Protein AF-A0A9X9LLQ5-F1 (afdb_monomer_lite)

Secondary structure (DSSP, 8-state):
----TTTEEEEEE-TTT--EEEPTTEESTTS-EEPTTB-S-TTT-PBPPTTHHHHHHHHHHHHHHHHHHHHHHHHHSS-SS---TTHHHHHHHHHHHHHHHHHHTSTTS-TTTTHHHHHHHHHHHHHHHHHHHHHHHHH--HHHHHHHHHHHHHHHHHHHHHHHHHHHHHHHHHHHHHHHHHHHHHHHHHHHHHHHHHHHHHHHHHHHHHHHHHHHHHHHHHHHHHHHHHHHHHT-----HHHHHHHHHSS-TTS-TTS----SS----S-HHHHHHHHHHHHHHHHHHHHHHHHHHHHHHHHHHHHHHHHHHHHHHHHHHHHHHHHHHH-

Sequence (331 aa):
CDCNREGTQKPTCDRDTGTCRCREGVSGPRCDLCARGHGREFPACLRCHGCFDPWDHTVSALSKAVQGLMRLAANMRDKREPVGVCEADFKGLRENMSEIERILKHPVFSSGEFSTVKDYQDSVREQIMQLSMQMKAVREFPDLKERIGRRRNEADLLLEELRREIGLRSRAHNASVTDSSEDIKKHYQTSSSAEKKSNETISIIKNSEKTRNDLLIIFDTLTSKQNSSLEKLKQITVPDIQRLKEKVCGDPGDRPCVLSSCDGPSGGGSPPLSSNALQQAQEAESAIRNLSDQVQGWKNQLKNISKLAEISKNSALQLSEKLRNMKNQSE

Structure (mmCIF, N/CA/C/O backbone):
data_AF-A0A9X9LLQ5-F1
#
_entry.id   AF-A0A9X9LLQ5-F1
#
loop_
_atom_site.group_PDB
_atom_site.id
_atom_site.type_symbol
_atom_site.label_atom_id
_atom_site.label_alt_id
_atom_site.label_comp_id
_atom_site.label_asym_id
_atom_site.label_entity_id
_atom_site.label_seq_id
_atom_site.pdbx_PDB_ins_code
_atom_site.Cartn_x
_atom_site.Cartn_y
_atom_site.Cartn_z
_atom_site.occupancy
_atom_site.B_iso_or_equiv
_atom_site.auth_seq_id
_atom_site.auth_comp_id
_atom_site.auth_asym_id
_atom_site.auth_atom_id
_atom_site.pdbx_PDB_model_num
ATOM 1 N N . CYS A 1 1 ? -12.213 12.154 -63.560 1.00 80.69 1 CYS A N 1
ATOM 2 C CA . CYS A 1 1 ? -11.461 12.408 -62.318 1.00 80.69 1 CYS A CA 1
ATOM 3 C C . CYS A 1 1 ? -12.347 13.135 -61.340 1.00 80.69 1 CYS A C 1
ATOM 5 O O . CYS A 1 1 ? -13.096 14.010 -61.755 1.00 80.69 1 CYS A O 1
ATOM 7 N N . ASP A 1 2 ? -12.268 12.760 -60.071 1.00 87.88 2 ASP A N 1
ATOM 8 C CA . ASP A 1 2 ? -13.160 13.243 -59.020 1.00 87.88 2 ASP A CA 1
ATOM 9 C C . ASP A 1 2 ? -12.492 14.373 -58.211 1.00 87.88 2 ASP A C 1
ATOM 11 O O . ASP A 1 2 ? -12.211 14.253 -57.020 1.00 87.88 2 ASP A O 1
ATOM 15 N N . CYS A 1 3 ? -12.118 15.451 -58.901 1.00 91.00 3 CYS A N 1
ATOM 16 C CA . CYS A 1 3 ? -11.375 16.558 -58.305 1.00 91.00 3 CYS A CA 1
ATOM 17 C C . CYS A 1 3 ? -12.272 17.456 -57.447 1.00 91.00 3 CYS A C 1
ATOM 19 O O . CYS A 1 3 ? -13.345 17.868 -57.893 1.00 91.00 3 CYS A O 1
ATOM 21 N N . ASN A 1 4 ? -11.807 17.825 -56.252 1.00 91.50 4 ASN A N 1
ATOM 22 C CA . ASN A 1 4 ? -12.510 18.769 -55.395 1.00 91.50 4 ASN A CA 1
ATOM 23 C C . ASN A 1 4 ? -12.530 20.157 -56.057 1.00 91.50 4 ASN A C 1
ATOM 25 O O . ASN A 1 4 ? -11.487 20.720 -56.400 1.00 91.50 4 ASN A O 1
ATOM 29 N N . ARG A 1 5 ? -13.731 20.708 -56.257 1.00 89.88 5 ARG A N 1
ATOM 30 C CA . ARG A 1 5 ? -13.925 21.985 -56.960 1.00 89.88 5 ARG A CA 1
ATOM 31 C C . ARG A 1 5 ? -13.349 23.175 -56.204 1.00 89.88 5 ARG A C 1
ATOM 33 O O . ARG A 1 5 ? -12.875 24.104 -56.841 1.00 89.88 5 ARG A O 1
ATOM 40 N N . GLU A 1 6 ? -13.382 23.150 -54.876 1.00 91.06 6 GLU A N 1
ATOM 41 C CA . GLU A 1 6 ? -12.871 24.252 -54.062 1.00 91.06 6 GLU A CA 1
ATOM 42 C C . GLU A 1 6 ? -11.343 24.252 -54.031 1.00 91.06 6 GLU A C 1
ATOM 44 O O . GLU A 1 6 ? -10.728 25.313 -54.053 1.00 91.06 6 GLU A O 1
ATOM 49 N N . GLY A 1 7 ? -10.713 23.077 -54.029 1.00 90.12 7 GLY A N 1
ATOM 50 C CA . GLY A 1 7 ? -9.260 22.959 -53.922 1.00 90.12 7 GLY A CA 1
ATOM 51 C C . GLY A 1 7 ? -8.497 22.866 -55.245 1.00 90.12 7 GLY A C 1
ATOM 52 O O . GLY A 1 7 ? -7.265 22.872 -55.234 1.00 90.12 7 GLY A O 1
ATOM 53 N N . THR A 1 8 ? -9.182 22.802 -56.390 1.00 91.38 8 THR A N 1
ATOM 54 C CA . THR A 1 8 ? -8.540 22.771 -57.714 1.00 91.38 8 THR A CA 1
ATOM 55 C C . THR A 1 8 ? -8.573 24.113 -58.429 1.00 91.38 8 THR A C 1
ATOM 57 O O . THR A 1 8 ? -9.514 24.886 -58.302 1.00 91.38 8 THR A O 1
ATOM 60 N N . GLN A 1 9 ? -7.540 24.383 -59.233 1.00 83.62 9 GLN A N 1
ATOM 61 C CA . GLN A 1 9 ? -7.516 25.570 -60.100 1.00 83.62 9 GLN A CA 1
ATOM 62 C C . GLN A 1 9 ? -8.449 25.402 -61.308 1.00 83.62 9 GLN A C 1
ATOM 64 O O . GLN A 1 9 ? -9.043 26.360 -61.796 1.00 83.62 9 GLN A O 1
ATOM 69 N N . LYS A 1 10 ? -8.545 24.167 -61.815 1.00 80.19 10 LYS A N 1
ATOM 70 C CA . LYS A 1 10 ? -9.423 23.745 -62.911 1.00 80.19 10 LYS A CA 1
ATOM 71 C C . LYS A 1 10 ? -9.892 22.313 -62.637 1.00 80.19 10 LYS A C 1
ATOM 73 O O . LYS A 1 10 ? -9.088 21.520 -62.143 1.00 80.19 10 LYS A O 1
ATOM 78 N N . PRO A 1 11 ? -11.123 21.931 -63.019 1.00 72.44 11 PRO A N 1
ATOM 79 C CA . PRO A 1 11 ? -11.656 20.580 -62.824 1.00 72.44 11 PRO A CA 1
ATOM 80 C C . PRO A 1 11 ? -11.098 19.590 -63.866 1.00 72.44 11 PRO A C 1
ATOM 82 O O . PRO A 1 11 ? -11.831 18.849 -64.515 1.00 72.44 11 PRO A O 1
ATOM 85 N N . THR A 1 12 ? -9.782 19.603 -64.063 1.00 79.44 12 THR A N 1
ATOM 86 C CA . THR A 1 12 ? -9.045 18.747 -64.993 1.00 79.44 12 THR A CA 1
ATOM 87 C C . THR A 1 12 ? -7.927 18.049 -64.234 1.00 79.44 12 THR A C 1
ATOM 89 O O . THR A 1 12 ? -7.167 18.698 -63.514 1.00 79.44 12 THR A O 1
ATOM 92 N N . CYS A 1 13 ? -7.811 16.743 -64.419 1.00 86.44 13 CYS A N 1
ATOM 93 C CA . CYS A 1 13 ? -6.709 15.944 -63.902 1.00 86.44 13 CYS A CA 1
ATOM 94 C C . CYS A 1 13 ? -5.680 15.675 -64.995 1.00 86.44 13 CYS A C 1
ATOM 96 O O . CYS A 1 13 ? -5.972 15.760 -66.191 1.00 86.44 13 CYS A O 1
ATOM 98 N N . ASP A 1 14 ? -4.481 15.334 -64.556 1.00 85.81 14 ASP A N 1
ATOM 99 C CA . ASP A 1 14 ? -3.470 14.738 -65.409 1.00 85.81 14 ASP A CA 1
ATOM 100 C C . ASP A 1 14 ? -3.963 13.389 -65.970 1.00 85.81 14 ASP A C 1
ATOM 102 O O . ASP A 1 14 ? -4.547 12.587 -65.237 1.00 85.81 14 ASP A O 1
ATOM 106 N N . ARG A 1 15 ? -3.790 13.162 -67.279 1.00 84.00 15 ARG A N 1
ATOM 107 C CA . ARG A 1 15 ? -4.363 11.989 -67.964 1.00 84.00 15 ARG A CA 1
ATOM 108 C C . ARG A 1 15 ? -3.638 10.687 -67.629 1.00 84.00 15 ARG A C 1
ATOM 110 O O . ARG A 1 15 ? -4.292 9.650 -67.633 1.00 84.00 15 ARG A O 1
ATOM 117 N N . ASP A 1 16 ? -2.347 10.755 -67.319 1.00 85.12 16 ASP A N 1
ATOM 118 C CA . ASP A 1 16 ? -1.512 9.572 -67.099 1.00 85.12 16 ASP A CA 1
ATOM 119 C C . ASP A 1 16 ? -1.531 9.147 -65.627 1.00 85.12 16 ASP A C 1
ATOM 121 O O . ASP A 1 16 ? -1.583 7.963 -65.306 1.00 85.12 16 ASP A O 1
ATOM 125 N N . THR A 1 17 ? -1.537 10.121 -64.715 1.00 84.25 17 THR A N 1
ATOM 126 C CA . THR A 1 17 ? -1.479 9.873 -63.265 1.00 84.25 17 THR A CA 1
ATOM 127 C C . THR A 1 17 ? -2.837 9.962 -62.570 1.00 84.25 17 THR A C 1
ATOM 129 O O . THR A 1 17 ? -2.969 9.529 -61.427 1.00 84.25 17 THR A O 1
ATOM 132 N N . GLY A 1 18 ? -3.843 10.574 -63.206 1.00 86.00 18 GLY A N 1
ATOM 133 C CA . GLY A 1 18 ? -5.157 10.828 -62.606 1.00 86.00 18 GLY A CA 1
ATOM 134 C C . GLY A 1 18 ? -5.164 11.890 -61.498 1.00 86.00 18 GLY A C 1
ATOM 135 O O . GLY A 1 18 ? -6.214 12.132 -60.899 1.00 86.00 18 GLY A O 1
ATOM 136 N N . THR A 1 19 ? -4.029 12.547 -61.229 1.00 87.81 19 THR A N 1
ATOM 137 C CA . THR A 1 19 ? -3.882 13.526 -60.141 1.00 87.81 19 THR A CA 1
ATOM 138 C C . THR A 1 19 ? -4.490 14.877 -60.522 1.00 87.81 19 THR A C 1
ATOM 140 O O . THR A 1 19 ? -4.294 15.386 -61.630 1.00 87.81 19 THR A O 1
ATOM 143 N N . CYS A 1 20 ? -5.242 15.476 -59.602 1.00 91.12 20 CYS A N 1
ATOM 144 C CA . CYS A 1 20 ? -5.872 16.778 -59.791 1.00 91.12 20 CYS A CA 1
ATOM 145 C C . CYS A 1 20 ? -4.871 17.936 -59.636 1.00 91.12 20 CYS A C 1
ATOM 147 O O . CYS A 1 20 ? -3.936 17.871 -58.841 1.00 91.12 20 CYS A O 1
ATOM 149 N N . ARG A 1 21 ? -5.071 19.033 -60.381 1.00 90.94 21 ARG A N 1
ATOM 150 C CA . ARG A 1 21 ? -4.222 20.234 -60.271 1.00 90.94 21 ARG A CA 1
ATOM 151 C C . ARG A 1 21 ? -4.696 21.145 -59.135 1.00 90.94 21 ARG A C 1
ATOM 153 O O . ARG A 1 21 ? -5.636 21.927 -59.312 1.00 90.94 21 ARG A O 1
ATOM 160 N N . CYS A 1 22 ? -4.042 21.034 -57.980 1.00 92.00 22 CYS A N 1
ATOM 161 C CA . CYS A 1 22 ? -4.413 21.765 -56.768 1.00 92.00 22 CYS A CA 1
ATOM 162 C C . CYS A 1 22 ? -4.037 23.248 -56.834 1.00 92.00 22 CYS A C 1
ATOM 164 O O . CYS A 1 22 ? -3.077 23.642 -57.503 1.00 92.00 22 CYS A O 1
ATOM 166 N N . ARG A 1 23 ? -4.815 24.087 -56.150 1.00 91.31 23 ARG A N 1
ATOM 167 C CA . ARG A 1 23 ? -4.469 25.495 -55.918 1.00 91.31 23 ARG A CA 1
ATOM 168 C C . ARG A 1 23 ? -3.400 25.623 -54.833 1.00 91.31 23 ARG A C 1
ATOM 170 O O . ARG A 1 23 ? -3.133 24.670 -54.103 1.00 91.31 23 ARG A O 1
ATOM 177 N N . GLU A 1 24 ? -2.792 26.799 -54.738 1.00 90.88 24 GLU A N 1
ATOM 178 C CA . GLU A 1 24 ? -1.783 27.075 -53.714 1.00 90.88 24 GLU A CA 1
ATOM 179 C C . GLU A 1 24 ? -2.341 26.825 -52.303 1.00 90.88 24 GLU A C 1
ATOM 181 O O . GLU A 1 24 ? -3.510 27.094 -52.024 1.00 90.88 24 GLU A O 1
ATOM 186 N N . GLY A 1 25 ? -1.519 26.238 -51.432 1.00 90.19 25 GLY A N 1
ATOM 187 C CA . GLY A 1 25 ? -1.917 25.867 -50.072 1.00 90.19 25 GLY A CA 1
ATOM 188 C C . GLY A 1 25 ? -2.790 24.613 -49.961 1.00 90.19 25 GLY A C 1
ATOM 189 O O . GLY A 1 25 ? -3.092 24.196 -48.846 1.00 90.19 25 GLY A O 1
ATOM 190 N N . VAL A 1 26 ? -3.148 23.963 -51.075 1.00 94.12 26 VAL A N 1
ATOM 191 C CA . VAL A 1 26 ? -3.937 22.720 -51.117 1.00 94.12 26 VAL A CA 1
ATOM 192 C C . VAL A 1 26 ? -3.107 21.580 -51.714 1.00 94.12 26 VAL A C 1
ATOM 194 O O . VAL A 1 26 ? -2.272 21.772 -52.593 1.00 94.12 26 VAL A O 1
ATOM 197 N N . SER A 1 27 ? -3.325 20.369 -51.222 1.00 92.12 27 SER A N 1
ATOM 198 C CA . SER A 1 27 ? -2.623 19.146 -51.592 1.00 92.12 27 SER A CA 1
ATOM 199 C C . SER A 1 27 ? -3.569 17.938 -51.582 1.00 92.12 27 SER A C 1
ATOM 201 O O . SER A 1 27 ? -4.767 18.060 -51.322 1.00 92.12 27 SER A O 1
ATOM 203 N N . GLY A 1 28 ? -3.021 16.761 -51.876 1.00 90.00 28 GLY A N 1
ATOM 204 C CA . GLY A 1 28 ? -3.773 15.516 -51.991 1.00 90.00 28 GLY A CA 1
ATOM 205 C C . GLY A 1 28 ? -4.161 15.200 -53.440 1.00 90.00 28 GLY A C 1
ATOM 206 O O . GLY A 1 28 ? -4.240 16.097 -54.279 1.00 90.00 28 GLY A O 1
ATOM 207 N N . PRO A 1 29 ? -4.417 13.922 -53.762 1.00 88.75 29 PRO A N 1
ATOM 208 C CA . PRO A 1 29 ? -4.673 13.471 -55.133 1.00 88.75 29 PRO A CA 1
ATOM 209 C C . PRO A 1 29 ? -5.951 14.071 -55.736 1.00 88.75 29 PRO A C 1
ATOM 211 O O . PRO A 1 29 ? -6.052 14.223 -56.954 1.00 88.75 29 PRO A O 1
ATOM 214 N N . ARG A 1 30 ? -6.909 14.444 -54.877 1.00 91.62 30 ARG A N 1
ATOM 215 C CA . ARG A 1 30 ? -8.182 15.084 -55.233 1.00 91.62 30 ARG A CA 1
ATOM 216 C C . ARG A 1 30 ? -8.235 16.572 -54.878 1.00 91.62 30 ARG A C 1
ATOM 218 O O . ARG A 1 30 ? -9.246 17.207 -55.164 1.00 91.62 30 ARG A O 1
ATOM 225 N N . CYS A 1 31 ? -7.158 17.128 -54.319 1.00 93.06 31 CYS A N 1
ATOM 226 C CA . CYS A 1 31 ? -7.066 18.510 -53.840 1.00 93.06 31 CYS A CA 1
ATOM 227 C C . CYS A 1 31 ? -8.094 18.863 -52.759 1.00 93.06 31 CYS A C 1
ATOM 229 O O . CYS A 1 31 ? -8.769 19.882 -52.831 1.00 93.06 31 CYS A O 1
ATOM 231 N N . ASP A 1 32 ? -8.236 17.995 -51.773 1.00 92.00 32 ASP A N 1
ATOM 232 C CA . ASP A 1 32 ? -9.208 18.069 -50.683 1.00 92.00 32 ASP A CA 1
ATOM 233 C C . ASP A 1 32 ? -8.552 18.259 -49.304 1.00 92.00 32 ASP A C 1
ATOM 235 O O . ASP A 1 32 ? -9.235 18.237 -48.284 1.00 92.00 32 ASP A O 1
ATOM 239 N N . LEU A 1 33 ? -7.231 18.468 -49.259 1.00 93.38 33 LEU A N 1
ATOM 240 C CA . LEU A 1 33 ? -6.460 18.625 -48.026 1.00 93.38 33 LEU A CA 1
ATOM 241 C C . LEU A 1 33 ? -5.591 19.877 -48.089 1.00 93.38 33 LEU A C 1
ATOM 243 O O . LEU A 1 33 ? -5.023 20.187 -49.129 1.00 93.38 33 LEU A O 1
ATOM 247 N N . CYS A 1 34 ? -5.396 20.575 -46.976 1.00 93.25 34 CYS A N 1
ATOM 248 C CA . CYS A 1 34 ? -4.423 21.664 -46.942 1.00 93.25 34 CYS A CA 1
ATOM 249 C C . CYS A 1 34 ? -2.984 21.128 -47.005 1.00 93.25 34 CYS A C 1
ATOM 251 O O . CYS A 1 34 ? -2.658 20.087 -46.430 1.00 93.25 34 CYS A O 1
ATOM 253 N N . ALA A 1 35 ? -2.122 21.824 -47.743 1.00 91.56 35 ALA A N 1
ATOM 254 C CA . ALA A 1 35 ? -0.715 21.484 -47.897 1.00 91.56 35 ALA A CA 1
ATOM 255 C C . ALA A 1 35 ? 0.062 21.702 -46.589 1.00 91.56 35 ALA A C 1
ATOM 257 O O . ALA A 1 35 ? -0.312 22.517 -45.744 1.00 91.56 35 ALA A O 1
ATOM 258 N N . ARG A 1 36 ? 1.199 21.012 -46.430 1.00 89.94 36 ARG A N 1
ATOM 259 C CA . ARG A 1 36 ? 2.128 21.285 -45.321 1.00 89.94 36 ARG A CA 1
ATOM 260 C C . ARG A 1 36 ? 2.518 22.772 -45.332 1.00 89.94 36 ARG A C 1
ATOM 262 O O . ARG A 1 36 ? 2.704 23.355 -46.397 1.00 89.94 36 ARG A O 1
ATOM 269 N N . GLY A 1 37 ? 2.597 23.386 -44.154 1.00 87.44 37 GLY A N 1
ATOM 270 C CA . GLY A 1 37 ? 2.789 24.836 -44.021 1.00 87.44 37 GLY A CA 1
ATOM 271 C C . GLY A 1 37 ? 1.511 25.664 -44.130 1.00 87.44 37 GLY A C 1
ATOM 272 O O . GLY A 1 37 ? 1.591 26.888 -44.101 1.00 87.44 37 GLY A O 1
ATOM 273 N N . HIS A 1 38 ? 0.347 25.016 -44.204 1.00 90.69 38 HIS A N 1
ATOM 274 C CA . HIS A 1 38 ? -0.966 25.651 -44.148 1.00 90.69 38 HIS A CA 1
ATOM 275 C C . HIS A 1 38 ? -1.826 24.989 -43.055 1.00 90.69 38 HIS A C 1
ATOM 277 O O . HIS A 1 38 ? -1.595 23.839 -42.666 1.00 90.69 38 HIS A O 1
ATOM 283 N N . GLY A 1 39 ? -2.785 25.738 -42.508 1.00 85.19 39 GLY A N 1
ATOM 284 C CA . GLY A 1 39 ? -3.709 25.287 -41.467 1.00 85.19 39 GLY A CA 1
ATOM 285 C C . GLY A 1 39 ? -4.619 24.151 -41.939 1.00 85.19 39 GLY A C 1
ATOM 286 O O . GLY A 1 39 ? -4.677 23.844 -43.120 1.00 85.19 39 GLY A O 1
ATOM 287 N N . ARG A 1 40 ? -5.347 23.509 -41.019 1.00 86.31 40 ARG A N 1
ATOM 288 C CA . ARG A 1 40 ? -6.178 22.324 -41.333 1.00 86.31 40 ARG A CA 1
ATOM 289 C C . ARG A 1 40 ? -7.574 22.651 -41.873 1.00 86.31 40 ARG A C 1
ATOM 291 O O . ARG A 1 40 ? -8.298 21.743 -42.267 1.00 86.31 40 ARG A O 1
ATOM 298 N N . GLU A 1 41 ? -7.961 23.920 -41.854 1.00 89.44 41 GLU A N 1
ATOM 299 C CA . GLU A 1 41 ? -9.298 24.369 -42.234 1.00 89.44 41 GLU A CA 1
ATOM 300 C C . GLU A 1 41 ? -9.416 24.482 -43.756 1.00 89.44 41 GLU A C 1
ATOM 302 O O . GLU A 1 41 ? -9.019 25.477 -44.361 1.00 89.44 41 GLU A O 1
ATOM 307 N N . PHE A 1 42 ? -9.956 23.440 -44.384 1.00 90.38 42 PHE A N 1
ATOM 308 C CA . PHE A 1 42 ? -10.314 23.441 -45.800 1.00 90.38 42 PHE A CA 1
ATOM 309 C C . PHE A 1 42 ? -11.684 24.125 -46.001 1.00 90.38 42 PHE A C 1
ATOM 311 O O . PHE A 1 42 ? -12.578 23.910 -45.183 1.00 90.38 42 PHE A O 1
ATOM 318 N N . PRO A 1 43 ? -11.890 24.931 -47.063 1.00 87.94 43 PRO A N 1
ATOM 319 C CA . PRO A 1 43 ? -10.968 25.195 -48.171 1.00 87.94 43 PRO A CA 1
ATOM 320 C C . PRO A 1 43 ? -9.974 26.335 -47.905 1.00 87.94 43 PRO A C 1
ATOM 322 O O . PRO A 1 43 ? -9.088 26.558 -48.728 1.00 87.94 43 PRO A O 1
ATOM 325 N N . ALA A 1 44 ? -10.102 27.070 -46.796 1.00 91.00 44 ALA A N 1
ATOM 326 C CA . ALA A 1 44 ? -9.344 28.298 -46.540 1.00 91.00 44 ALA A CA 1
ATOM 327 C C . ALA A 1 44 ? -7.818 28.103 -46.560 1.00 91.00 44 ALA A C 1
ATOM 329 O O . ALA A 1 44 ? -7.119 28.941 -47.121 1.00 91.00 44 ALA A O 1
ATOM 330 N N . CYS A 1 45 ? -7.316 27.007 -45.980 1.00 91.31 45 CYS A N 1
ATOM 331 C CA . CYS A 1 45 ? -5.909 26.600 -45.967 1.00 91.31 45 CYS A CA 1
ATOM 332 C C . CYS A 1 45 ? -4.945 27.774 -45.761 1.00 91.31 45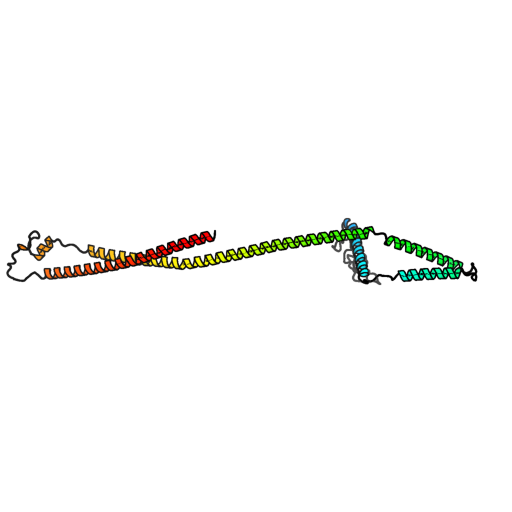 CYS A C 1
ATOM 334 O O . CYS A 1 45 ? -4.032 27.987 -46.554 1.00 91.31 45 CYS A O 1
ATOM 336 N N . LEU A 1 46 ? -5.164 28.566 -44.708 1.00 90.38 46 LEU A N 1
ATOM 337 C CA . LEU A 1 46 ? -4.338 29.739 -44.428 1.00 90.38 46 LEU A CA 1
ATOM 338 C C . LEU A 1 46 ? -2.895 29.323 -44.153 1.00 90.38 46 LEU A C 1
ATOM 340 O O . LEU A 1 46 ? -2.654 28.358 -43.425 1.00 90.38 46 LEU A O 1
ATOM 344 N N . ARG A 1 47 ? -1.931 30.059 -44.713 1.00 89.75 47 ARG A N 1
ATOM 345 C CA . ARG A 1 47 ? -0.509 29.804 -44.468 1.00 89.75 47 ARG A CA 1
ATOM 346 C C . ARG A 1 47 ? -0.216 29.900 -42.970 1.00 89.75 47 ARG A C 1
ATOM 348 O O . ARG A 1 47 ? -0.668 30.822 -42.292 1.00 89.75 47 ARG A O 1
ATOM 355 N N . CYS A 1 48 ? 0.542 28.937 -42.459 1.00 86.44 48 CYS A N 1
ATOM 356 C CA . CYS A 1 48 ? 1.008 28.943 -41.081 1.00 86.44 48 CYS A CA 1
ATOM 357 C C . CYS A 1 48 ? 1.871 30.185 -40.808 1.00 86.44 48 CYS A C 1
ATOM 359 O O . CYS A 1 48 ? 2.479 30.756 -41.714 1.00 86.44 48 CYS A O 1
ATOM 361 N N . HIS A 1 49 ? 1.953 30.588 -39.537 1.00 87.75 49 HIS A N 1
ATOM 362 C CA . HIS A 1 49 ? 2.807 31.697 -39.109 1.00 87.75 49 HIS A CA 1
ATOM 363 C C . HIS A 1 49 ? 4.256 31.508 -39.593 1.00 87.75 49 HIS A C 1
ATOM 365 O O . HIS A 1 49 ? 4.737 30.378 -39.656 1.00 87.75 49 HIS A O 1
ATOM 371 N N . GLY A 1 50 ? 4.987 32.600 -39.846 1.00 82.00 50 GLY A N 1
ATOM 372 C CA . GLY A 1 50 ? 6.356 32.561 -40.388 1.00 82.00 50 GLY A CA 1
ATOM 373 C C . GLY A 1 50 ? 7.378 31.769 -39.556 1.00 82.00 50 GLY A C 1
ATOM 374 O O . GLY A 1 50 ? 8.430 31.400 -40.063 1.00 82.00 50 GLY A O 1
ATOM 375 N N . CYS A 1 51 ? 7.057 31.435 -38.301 1.00 80.88 51 CYS A N 1
ATOM 376 C CA . CYS A 1 51 ? 7.856 30.522 -37.472 1.00 80.88 51 CYS A CA 1
ATOM 377 C C . CYS A 1 51 ? 7.802 29.058 -37.943 1.00 80.88 51 CYS A C 1
ATOM 379 O O . CYS A 1 51 ? 8.638 28.258 -37.526 1.00 80.88 51 CYS A O 1
ATOM 381 N N . PHE A 1 52 ? 6.825 28.694 -38.779 1.00 83.31 52 PHE A N 1
ATOM 382 C CA . PHE A 1 52 ? 6.664 27.336 -39.281 1.00 83.31 52 PHE A CA 1
ATOM 383 C C . PHE A 1 52 ? 7.812 26.943 -40.208 1.00 83.31 52 PHE A C 1
ATOM 385 O O . PHE A 1 52 ? 8.351 25.860 -40.033 1.00 83.31 52 PHE A O 1
ATOM 392 N N . ASP A 1 53 ? 8.236 27.810 -41.129 1.00 80.94 53 ASP A N 1
ATOM 393 C CA . ASP A 1 53 ? 9.256 27.451 -42.124 1.00 80.94 53 ASP A CA 1
ATOM 394 C C . ASP A 1 53 ? 10.618 27.100 -41.466 1.00 80.94 53 ASP A C 1
ATOM 396 O O . ASP A 1 53 ? 11.171 26.034 -41.763 1.00 80.94 53 ASP A O 1
ATOM 400 N N . PRO A 1 54 ? 11.146 27.883 -40.494 1.00 77.06 54 PRO A N 1
ATOM 401 C CA . PRO A 1 54 ? 12.358 27.511 -39.753 1.00 77.06 54 PRO A CA 1
ATOM 402 C C . PRO A 1 54 ? 12.190 26.263 -38.872 1.00 77.06 54 PRO A C 1
ATOM 404 O O . PRO A 1 54 ? 13.109 25.442 -38.760 1.00 77.06 54 PRO A O 1
ATOM 407 N N . TRP A 1 55 ? 11.023 26.099 -38.239 1.00 82.62 55 TRP A N 1
ATOM 408 C CA . TRP A 1 55 ? 10.717 24.915 -37.433 1.00 82.62 55 TRP A CA 1
ATOM 409 C C . TRP A 1 55 ? 10.659 23.655 -38.303 1.00 82.62 55 TRP A C 1
ATOM 411 O O . TRP A 1 55 ? 11.291 22.651 -37.978 1.00 82.62 55 TRP A O 1
ATOM 421 N N . ASP A 1 56 ? 9.980 23.725 -39.444 1.00 78.56 56 ASP A N 1
ATOM 422 C CA . ASP A 1 56 ? 9.792 22.616 -40.372 1.00 78.56 56 ASP A CA 1
ATOM 423 C C . ASP A 1 56 ? 11.113 22.180 -41.005 1.00 78.56 56 ASP A C 1
ATOM 425 O O . ASP A 1 56 ? 11.378 20.982 -41.133 1.00 78.56 56 ASP A O 1
ATOM 429 N N . HIS A 1 57 ? 11.987 23.143 -41.313 1.00 80.06 57 HIS A N 1
ATOM 430 C CA . HIS A 1 57 ? 13.357 22.877 -41.740 1.00 80.06 57 HIS A CA 1
ATOM 431 C C . HIS A 1 57 ? 14.141 22.120 -40.659 1.00 80.06 57 HIS A C 1
ATOM 433 O O . HIS A 1 57 ? 14.784 21.110 -40.950 1.00 80.06 57 HIS A O 1
ATOM 439 N N . THR A 1 58 ? 14.056 22.564 -39.401 1.00 75.06 58 THR A N 1
ATOM 440 C CA . THR A 1 58 ? 14.760 21.938 -38.270 1.00 75.06 58 THR A CA 1
ATOM 441 C C . THR A 1 58 ? 14.252 20.520 -38.006 1.00 75.06 58 THR A C 1
ATOM 443 O O . THR A 1 58 ? 15.046 19.588 -37.879 1.00 75.06 58 THR A O 1
ATOM 446 N N . VAL A 1 59 ? 12.932 20.323 -37.996 1.00 76.25 59 VAL A N 1
ATOM 447 C CA . VAL A 1 59 ? 12.301 19.007 -37.819 1.00 76.25 59 VAL A CA 1
ATOM 448 C C . VAL A 1 59 ? 12.625 18.076 -38.988 1.00 76.25 59 VAL A C 1
ATOM 450 O O . VAL A 1 59 ? 12.925 16.901 -38.774 1.00 76.25 59 VAL A O 1
ATOM 453 N N . SER A 1 60 ? 12.632 18.582 -40.222 1.00 74.31 60 SER A N 1
ATOM 454 C CA . SER A 1 60 ? 12.991 17.798 -41.408 1.00 74.31 60 SER A CA 1
ATOM 455 C C . SER A 1 60 ? 14.469 17.406 -41.418 1.00 74.31 60 SER A C 1
ATOM 457 O O . SER A 1 60 ? 14.797 16.265 -41.746 1.00 74.31 60 SER A O 1
ATOM 459 N N . ALA A 1 61 ? 15.365 18.317 -41.030 1.00 78.06 61 ALA A N 1
ATOM 460 C CA . ALA A 1 61 ? 16.791 18.036 -40.888 1.00 78.06 61 ALA A CA 1
ATOM 461 C C . ALA A 1 61 ? 17.045 16.989 -39.795 1.00 78.06 61 ALA A C 1
ATOM 463 O O . ALA A 1 61 ? 17.784 16.030 -40.021 1.00 78.06 61 ALA A O 1
ATOM 464 N N . LEU A 1 62 ? 16.365 17.115 -38.651 1.00 68.19 62 LEU A N 1
ATOM 465 C CA . LEU A 1 62 ? 16.439 16.142 -37.565 1.00 68.19 62 LEU A CA 1
ATOM 466 C C . LEU A 1 62 ? 15.904 14.771 -37.997 1.00 68.19 62 LEU A C 1
ATOM 468 O O . LEU A 1 62 ? 16.552 13.760 -37.752 1.00 68.19 62 LEU A O 1
ATOM 472 N N . SER A 1 63 ? 14.769 14.721 -38.695 1.00 68.19 63 SER A N 1
ATOM 473 C CA . SER A 1 63 ? 14.200 13.475 -39.223 1.00 68.19 63 SER A CA 1
ATOM 474 C C . SER A 1 63 ? 15.154 12.778 -40.200 1.00 68.19 63 SER A C 1
ATOM 476 O O . SER A 1 63 ? 15.398 11.577 -40.078 1.00 68.19 63 SER A O 1
ATOM 478 N N . LYS A 1 64 ? 15.788 13.533 -41.111 1.00 77.12 64 LYS A N 1
ATOM 479 C CA . LYS A 1 64 ? 16.825 13.009 -42.017 1.00 77.12 64 LYS A CA 1
ATOM 480 C C . LYS A 1 64 ? 18.045 12.490 -41.254 1.00 77.12 64 LYS A C 1
ATOM 482 O O . LYS A 1 64 ? 18.557 11.426 -41.593 1.00 77.12 64 LYS A O 1
ATOM 487 N N . ALA A 1 65 ? 18.485 13.200 -40.215 1.00 68.94 65 ALA A N 1
ATOM 488 C CA . ALA A 1 65 ? 19.592 12.764 -39.368 1.00 68.94 65 ALA A CA 1
ATOM 489 C C . ALA A 1 65 ? 19.253 11.467 -38.614 1.00 68.94 65 ALA A C 1
ATOM 491 O O . ALA A 1 65 ? 20.045 10.529 -38.624 1.00 68.94 65 ALA A O 1
ATOM 492 N N . VAL A 1 66 ? 18.051 11.366 -38.037 1.00 64.50 66 VAL A N 1
ATOM 493 C CA . VAL A 1 66 ? 17.563 10.158 -37.352 1.00 64.50 66 VAL A CA 1
ATOM 494 C C . VAL A 1 66 ? 17.436 8.985 -38.324 1.00 64.50 66 VAL A C 1
ATOM 496 O O . VAL A 1 66 ? 17.907 7.895 -38.015 1.00 64.50 66 VAL A O 1
ATOM 499 N N . GLN A 1 67 ? 16.889 9.188 -39.525 1.00 65.75 67 GLN A N 1
ATOM 500 C CA . GLN A 1 67 ? 16.843 8.148 -40.561 1.00 65.75 67 GLN A CA 1
ATOM 501 C C . GLN A 1 67 ? 18.244 7.722 -41.019 1.00 65.75 67 GLN A C 1
ATOM 503 O O . GLN A 1 67 ? 18.479 6.536 -41.252 1.00 65.75 67 GLN A O 1
ATOM 508 N N . GLY A 1 68 ? 19.186 8.664 -41.110 1.00 67.69 68 GLY A N 1
ATOM 509 C CA . GLY A 1 68 ? 20.597 8.384 -41.371 1.00 67.69 68 GLY A CA 1
ATOM 510 C C . GLY A 1 68 ? 21.224 7.521 -40.276 1.00 67.69 68 GLY A C 1
ATOM 511 O O . GLY A 1 68 ? 21.872 6.524 -40.582 1.00 67.69 68 GLY A O 1
ATOM 512 N N . LEU A 1 69 ? 20.961 7.839 -39.006 1.00 60.34 69 LEU A N 1
ATOM 513 C CA . LEU A 1 69 ? 21.422 7.061 -37.853 1.00 60.34 69 LEU A CA 1
ATOM 514 C C . LEU A 1 69 ? 20.771 5.677 -37.784 1.00 60.34 69 LEU A C 1
ATOM 516 O O . LEU A 1 69 ? 21.454 4.706 -37.476 1.00 60.34 69 LEU A O 1
ATOM 520 N N . MET A 1 70 ? 19.486 5.555 -38.117 1.00 54.69 70 MET A N 1
ATOM 521 C CA . MET A 1 70 ? 18.804 4.261 -38.205 1.00 54.69 70 MET A CA 1
ATOM 522 C C . MET A 1 70 ? 19.375 3.399 -39.337 1.00 54.69 70 MET A C 1
ATOM 524 O O . MET A 1 70 ? 19.601 2.212 -39.126 1.00 54.69 70 MET A O 1
ATOM 528 N N . ARG A 1 71 ? 19.673 3.983 -40.509 1.00 64.25 71 ARG A N 1
ATOM 529 C CA . ARG A 1 71 ? 20.365 3.287 -41.611 1.00 64.25 71 ARG A CA 1
ATOM 530 C C . ARG A 1 71 ? 21.779 2.870 -41.218 1.00 64.25 71 ARG A C 1
ATOM 532 O O . ARG A 1 71 ? 22.178 1.748 -41.498 1.00 64.25 71 ARG A O 1
ATOM 539 N N . LEU A 1 72 ? 22.515 3.738 -40.530 1.00 58.97 72 LEU A N 1
ATOM 540 C CA . LEU A 1 72 ? 23.851 3.438 -40.022 1.00 58.97 72 LEU A CA 1
ATOM 541 C C . LEU A 1 72 ? 23.808 2.308 -38.981 1.00 58.97 72 LEU A C 1
ATOM 543 O O . LEU A 1 72 ? 24.585 1.367 -39.070 1.00 58.97 72 LEU A O 1
ATOM 547 N N . ALA A 1 73 ? 22.867 2.347 -38.037 1.00 50.94 73 ALA A N 1
ATOM 548 C CA . ALA A 1 73 ? 22.673 1.296 -37.040 1.00 50.94 73 ALA A CA 1
ATOM 549 C C . ALA A 1 73 ? 22.228 -0.033 -37.671 1.00 50.94 73 ALA A C 1
ATOM 551 O O . ALA A 1 73 ? 22.704 -1.084 -37.256 1.00 50.94 73 ALA A O 1
ATOM 552 N N . ALA A 1 74 ? 21.369 0.004 -38.695 1.00 52.25 74 ALA A N 1
ATOM 553 C CA . ALA A 1 74 ? 20.977 -1.177 -39.462 1.00 52.25 74 ALA A CA 1
ATOM 554 C C . ALA A 1 74 ? 22.168 -1.778 -40.229 1.00 52.25 74 ALA A C 1
ATOM 556 O O . ALA A 1 74 ? 22.349 -2.990 -40.211 1.00 52.25 74 ALA A O 1
ATOM 557 N N . ASN A 1 75 ? 23.032 -0.934 -40.802 1.00 53.72 75 ASN A N 1
ATOM 558 C CA . ASN A 1 75 ? 24.254 -1.356 -41.493 1.00 53.72 75 ASN A CA 1
ATOM 559 C C . ASN A 1 75 ? 25.379 -1.802 -40.539 1.00 53.72 75 ASN A C 1
ATOM 561 O O . ASN A 1 75 ? 26.313 -2.463 -40.976 1.00 53.72 75 ASN A O 1
ATOM 565 N N . MET A 1 76 ? 25.312 -1.444 -39.251 1.00 49.06 76 MET A N 1
ATOM 566 C CA . MET A 1 76 ? 26.265 -1.875 -38.216 1.00 49.06 76 MET A CA 1
ATOM 567 C C . MET A 1 76 ? 25.790 -3.091 -37.411 1.00 49.06 76 MET A C 1
ATOM 569 O O . MET A 1 76 ? 26.565 -3.635 -36.624 1.00 49.06 76 MET A O 1
ATOM 573 N N . ARG A 1 77 ? 24.526 -3.515 -37.555 1.00 42.69 77 ARG A N 1
ATOM 574 C CA . ARG A 1 77 ? 23.966 -4.654 -36.804 1.00 42.69 77 ARG A CA 1
ATOM 575 C C . ARG A 1 77 ? 24.041 -5.984 -37.554 1.00 42.69 77 ARG A C 1
ATOM 577 O O . ARG A 1 77 ? 23.581 -6.990 -37.025 1.00 42.69 77 ARG A O 1
ATOM 584 N N . ASP A 1 78 ? 24.699 -6.006 -38.707 1.00 40.94 78 ASP A N 1
ATOM 585 C CA . ASP A 1 78 ? 25.149 -7.233 -39.349 1.00 40.94 78 ASP A CA 1
ATOM 586 C C . ASP A 1 78 ? 26.671 -7.156 -39.539 1.00 40.94 78 ASP A C 1
ATOM 588 O O . ASP A 1 78 ? 27.179 -6.170 -40.067 1.00 40.94 78 ASP A O 1
ATOM 592 N N . LYS A 1 79 ? 27.388 -8.188 -39.083 1.00 45.81 79 LYS A N 1
ATOM 593 C CA . LYS A 1 79 ? 28.863 -8.311 -38.966 1.00 45.81 79 LYS A CA 1
ATOM 594 C C . LYS A 1 79 ? 29.503 -7.777 -37.683 1.00 45.81 79 LYS A C 1
ATOM 596 O O . LYS A 1 79 ? 30.260 -6.810 -37.637 1.00 45.81 79 LYS A O 1
ATOM 601 N N . ARG A 1 80 ? 29.344 -8.596 -36.646 1.00 45.84 80 ARG A N 1
ATOM 602 C CA . ARG A 1 80 ? 30.416 -8.889 -35.692 1.00 45.84 80 ARG A CA 1
ATOM 603 C C . ARG A 1 80 ? 31.508 -9.706 -36.413 1.00 45.84 80 ARG A C 1
ATOM 605 O O . ARG A 1 80 ? 31.573 -10.903 -36.206 1.00 45.84 80 ARG A O 1
ATOM 612 N N . GLU A 1 81 ? 32.304 -9.076 -37.281 1.00 39.34 81 GLU A N 1
ATOM 613 C CA . GLU A 1 81 ? 33.582 -9.581 -37.833 1.00 39.34 81 GLU A CA 1
ATOM 614 C C . GLU A 1 81 ? 34.287 -8.428 -38.588 1.00 39.34 81 GLU A C 1
ATOM 616 O O . GLU A 1 81 ? 33.586 -7.566 -39.130 1.00 39.34 81 GLU A O 1
ATOM 621 N N . PRO A 1 82 ? 35.632 -8.325 -38.616 1.00 44.50 82 PRO A N 1
ATOM 622 C CA . PRO A 1 82 ? 36.319 -7.179 -39.209 1.00 44.50 82 PRO A CA 1
ATOM 623 C C . PRO A 1 82 ? 36.038 -7.134 -40.713 1.00 44.50 82 PRO A C 1
ATOM 625 O O . PRO A 1 82 ? 36.356 -8.073 -41.440 1.00 44.50 82 PRO A O 1
ATOM 628 N N . VAL A 1 83 ? 35.442 -6.045 -41.203 1.00 42.84 83 VAL A N 1
ATOM 629 C CA . VAL A 1 83 ? 35.186 -5.856 -42.637 1.00 42.84 83 VAL A CA 1
ATOM 630 C C . VAL A 1 83 ? 36.512 -5.555 -43.343 1.00 42.84 83 VAL A C 1
ATOM 632 O O . VAL A 1 83 ? 36.860 -4.407 -43.594 1.00 42.84 83 VAL A O 1
ATOM 635 N N . GLY A 1 84 ? 37.247 -6.615 -43.677 1.00 49.72 84 GLY A N 1
ATOM 636 C CA . GLY A 1 84 ? 38.400 -6.624 -44.583 1.00 49.72 84 GLY A CA 1
ATOM 637 C C . GLY A 1 84 ? 38.008 -6.651 -46.064 1.00 49.72 84 GLY A C 1
ATOM 638 O O . GLY A 1 84 ? 38.754 -7.171 -46.884 1.00 49.72 84 GLY A O 1
ATOM 639 N N . VAL A 1 85 ? 36.828 -6.138 -46.428 1.00 47.59 85 VAL A N 1
ATOM 640 C CA . VAL A 1 85 ? 36.275 -6.321 -47.783 1.00 47.59 85 VAL A CA 1
ATOM 641 C C . VAL A 1 85 ? 36.898 -5.375 -48.814 1.00 47.59 85 VAL A C 1
ATOM 643 O O . VAL A 1 85 ? 36.979 -5.749 -49.969 1.00 47.59 85 VAL A O 1
ATOM 646 N N . CYS A 1 86 ? 37.435 -4.212 -48.432 1.00 45.03 86 CYS A N 1
ATOM 647 C CA . CYS A 1 86 ? 38.081 -3.319 -49.410 1.00 45.03 86 CYS A CA 1
ATOM 648 C C . CYS A 1 86 ? 39.618 -3.386 -49.393 1.00 45.03 86 CYS A C 1
ATOM 650 O O . CYS A 1 86 ? 40.265 -2.870 -50.296 1.00 45.03 86 CYS A O 1
ATOM 652 N N . GLU A 1 87 ? 40.240 -3.996 -48.380 1.00 45.44 87 GLU A N 1
ATOM 653 C CA . GLU A 1 87 ? 41.706 -3.992 -48.255 1.00 45.44 87 GLU A CA 1
ATOM 654 C C . GLU A 1 87 ? 42.373 -4.985 -49.219 1.00 45.44 87 GLU A C 1
ATOM 656 O O . GLU A 1 87 ? 43.408 -4.669 -49.807 1.00 45.44 87 GLU A O 1
ATOM 661 N N . ALA A 1 88 ? 41.732 -6.134 -49.461 1.00 53.28 88 ALA A N 1
ATOM 662 C CA . ALA A 1 88 ? 42.170 -7.113 -50.455 1.00 53.28 88 ALA A CA 1
ATOM 663 C C . ALA A 1 88 ? 42.066 -6.566 -51.892 1.00 53.28 88 ALA A C 1
ATOM 665 O O . ALA A 1 88 ? 43.012 -6.707 -52.667 1.00 53.28 88 ALA A O 1
ATOM 666 N N . ASP A 1 89 ? 40.981 -5.854 -52.213 1.00 52.25 89 ASP A N 1
ATOM 667 C CA . ASP A 1 89 ? 40.745 -5.290 -53.549 1.00 52.25 89 ASP A CA 1
ATOM 668 C C . ASP A 1 89 ? 41.710 -4.135 -53.867 1.00 52.25 89 ASP A C 1
ATOM 670 O O . ASP A 1 89 ? 42.291 -4.079 -54.953 1.00 52.25 89 ASP A O 1
ATOM 674 N N . PHE A 1 90 ? 41.980 -3.245 -52.900 1.00 51.50 90 PHE A N 1
ATOM 675 C CA . PHE A 1 90 ? 42.983 -2.186 -53.076 1.00 51.50 90 PHE A CA 1
ATOM 676 C C . PHE A 1 90 ? 44.421 -2.714 -53.084 1.00 51.50 90 PHE A C 1
ATOM 678 O O . PHE A 1 90 ? 45.292 -2.079 -53.681 1.00 51.50 90 PHE A O 1
ATOM 685 N N . LYS A 1 91 ? 44.702 -3.842 -52.420 1.00 60.25 91 LYS A N 1
ATOM 686 C CA . LYS A 1 91 ? 46.005 -4.516 -52.493 1.00 60.25 91 LYS A CA 1
ATOM 687 C C . LYS A 1 91 ? 46.211 -5.145 -53.872 1.00 60.25 91 LYS A C 1
ATOM 689 O O . LYS A 1 91 ? 47.222 -4.844 -54.502 1.00 60.25 91 LYS A O 1
ATOM 694 N N . GLY A 1 92 ? 45.223 -5.887 -54.375 1.00 62.12 92 GLY A N 1
ATOM 695 C CA . GLY A 1 92 ? 45.258 -6.476 -55.717 1.00 62.12 92 GLY A CA 1
ATOM 696 C C . GLY A 1 92 ? 45.373 -5.425 -56.825 1.00 62.12 92 GLY A C 1
ATOM 697 O O . GLY A 1 92 ? 46.164 -5.584 -57.750 1.00 62.12 92 GLY A O 1
ATOM 698 N N . LEU A 1 93 ? 44.674 -4.290 -56.700 1.00 58.00 93 LEU A N 1
ATOM 699 C CA . LEU A 1 93 ? 44.784 -3.191 -57.666 1.00 58.00 93 LEU A CA 1
ATOM 700 C C . LEU A 1 93 ? 46.191 -2.569 -57.690 1.00 58.00 93 LEU A C 1
ATOM 702 O O . LEU A 1 93 ? 46.708 -2.232 -58.754 1.00 58.00 93 LEU A O 1
ATOM 706 N N . ARG A 1 94 ? 46.829 -2.436 -56.522 1.00 57.22 94 ARG A N 1
ATOM 707 C CA . ARG A 1 94 ? 48.191 -1.895 -56.398 1.00 57.22 94 ARG A CA 1
ATOM 708 C C . ARG A 1 94 ? 49.227 -2.844 -56.998 1.00 57.22 94 ARG A C 1
ATOM 710 O O . ARG A 1 94 ? 50.131 -2.388 -57.689 1.00 57.22 94 ARG A O 1
ATOM 717 N N . GLU A 1 95 ? 49.059 -4.143 -56.767 1.00 65.75 95 GLU A N 1
ATOM 718 C CA . GLU A 1 95 ? 49.905 -5.206 -57.321 1.00 65.75 95 GLU A CA 1
ATOM 719 C C . GLU A 1 95 ? 49.777 -5.278 -58.852 1.00 65.75 95 GLU A C 1
ATOM 721 O O . GLU A 1 95 ? 50.792 -5.257 -59.550 1.00 65.75 95 GLU A O 1
ATOM 726 N N . ASN A 1 96 ? 48.551 -5.226 -59.387 1.00 68.19 96 ASN A N 1
ATOM 727 C CA . ASN A 1 96 ? 48.302 -5.167 -60.832 1.00 68.19 96 ASN A CA 1
ATOM 728 C C . ASN A 1 96 ? 48.932 -3.923 -61.477 1.00 68.19 96 ASN A C 1
ATOM 730 O O . ASN A 1 96 ? 49.503 -4.001 -62.564 1.00 68.19 96 ASN A O 1
ATOM 734 N N . MET A 1 97 ? 48.870 -2.774 -60.797 1.00 62.22 97 MET A N 1
ATOM 735 C CA . MET A 1 97 ? 49.457 -1.528 -61.289 1.00 62.22 97 MET A CA 1
ATOM 736 C C . MET A 1 97 ? 50.987 -1.593 -61.372 1.00 62.22 97 MET A C 1
ATOM 738 O O . MET A 1 97 ? 51.577 -1.092 -62.330 1.00 62.22 97 MET A O 1
ATOM 742 N N . SER A 1 98 ? 51.633 -2.229 -60.391 1.00 68.69 98 SER A N 1
ATOM 743 C CA . SER A 1 98 ? 53.080 -2.462 -60.407 1.00 68.69 98 SER A CA 1
ATOM 744 C C . SER A 1 98 ? 53.504 -3.411 -61.531 1.00 68.69 98 SER A C 1
ATOM 746 O O . SER A 1 98 ? 54.543 -3.191 -62.152 1.00 68.69 98 SER A O 1
ATOM 748 N N . GLU A 1 99 ? 52.691 -4.423 -61.838 1.00 69.06 99 GLU A N 1
ATOM 749 C CA . GLU A 1 99 ? 52.985 -5.383 -62.904 1.00 69.06 99 GLU A CA 1
ATOM 750 C C . GLU A 1 99 ? 52.843 -4.770 -64.307 1.00 69.06 99 GLU A C 1
ATOM 752 O O . GLU A 1 99 ? 53.701 -4.975 -65.166 1.00 69.06 99 GLU A O 1
ATOM 757 N N . ILE A 1 100 ? 51.827 -3.930 -64.528 1.00 64.81 100 ILE A N 1
ATOM 758 C CA . ILE A 1 100 ? 51.670 -3.174 -65.783 1.00 64.81 100 ILE A CA 1
ATOM 759 C C . ILE A 1 100 ? 52.862 -2.229 -65.999 1.00 64.81 100 ILE A C 1
ATOM 761 O O . ILE A 1 100 ? 53.412 -2.158 -67.099 1.00 64.81 100 ILE A O 1
ATOM 765 N N . GLU A 1 101 ? 53.327 -1.553 -64.944 1.00 60.69 101 GLU A N 1
ATOM 766 C CA . GLU A 1 101 ? 54.499 -0.672 -65.017 1.00 60.69 101 GLU A CA 1
ATOM 767 C C . GLU A 1 101 ? 55.788 -1.444 -65.362 1.00 60.69 101 GLU A C 1
ATOM 769 O O . GLU A 1 101 ? 56.646 -0.939 -66.090 1.00 60.69 101 GLU A O 1
ATOM 774 N N . ARG A 1 102 ? 55.915 -2.689 -64.882 1.00 70.06 102 ARG A N 1
ATOM 775 C CA . ARG A 1 102 ? 57.033 -3.587 -65.206 1.00 70.06 102 ARG A CA 1
ATOM 776 C C . ARG A 1 102 ? 57.026 -3.997 -66.682 1.00 70.06 102 ARG A C 1
ATOM 778 O O . ARG A 1 102 ? 58.088 -4.023 -67.301 1.00 70.06 102 ARG A O 1
ATOM 785 N N . ILE A 1 103 ? 55.851 -4.291 -67.244 1.00 66.38 103 ILE A N 1
ATOM 786 C CA . ILE A 1 103 ? 55.682 -4.685 -68.654 1.00 66.38 103 ILE A CA 1
ATOM 787 C C . ILE A 1 103 ? 56.009 -3.515 -69.592 1.00 66.38 103 ILE A C 1
ATOM 789 O O . ILE A 1 103 ? 56.765 -3.690 -70.546 1.00 66.38 103 ILE A O 1
ATOM 793 N N . LEU A 1 104 ? 55.516 -2.310 -69.288 1.00 56.62 104 LEU A N 1
ATOM 794 C CA . LEU A 1 104 ? 55.740 -1.111 -70.108 1.00 56.62 104 LEU A CA 1
ATOM 795 C C . LEU A 1 104 ? 57.204 -0.630 -70.117 1.00 56.62 104 LEU A C 1
ATOM 797 O O . LEU A 1 104 ? 57.610 0.081 -71.031 1.00 56.62 104 LEU A O 1
ATOM 801 N N . LYS A 1 105 ? 58.013 -1.021 -69.123 1.00 60.59 105 LYS A N 1
ATOM 802 C CA . LYS A 1 105 ? 59.456 -0.719 -69.046 1.00 60.59 105 LYS A CA 1
ATOM 803 C C . LYS A 1 105 ? 60.341 -1.708 -69.824 1.00 60.59 105 LYS A C 1
ATOM 805 O O . LYS A 1 105 ? 61.560 -1.543 -69.831 1.00 60.59 105 LYS A O 1
ATOM 810 N N . HIS A 1 106 ? 59.770 -2.738 -70.455 1.00 64.38 106 HIS A N 1
ATOM 811 C CA . HIS A 1 106 ? 60.534 -3.751 -71.187 1.00 64.38 106 HIS A CA 1
ATOM 812 C C . HIS A 1 106 ? 61.019 -3.221 -72.557 1.00 64.38 106 HIS A C 1
ATOM 814 O O . HIS A 1 106 ? 60.232 -2.638 -73.301 1.00 64.38 106 HIS A O 1
ATOM 820 N N . PRO A 1 107 ? 62.283 -3.468 -72.954 1.00 55.00 107 PRO A N 1
ATOM 821 C CA . PRO A 1 107 ? 62.926 -2.836 -74.118 1.00 55.00 107 PRO A CA 1
ATOM 822 C C . PRO A 1 107 ? 62.379 -3.249 -75.498 1.00 55.00 107 PRO A C 1
ATOM 824 O O . PRO A 1 107 ? 62.835 -2.733 -76.513 1.00 55.00 107 PRO A O 1
ATOM 827 N N . VAL A 1 108 ? 61.423 -4.181 -75.551 1.00 52.44 108 VAL A N 1
ATOM 828 C CA . VAL A 1 108 ? 60.810 -4.687 -76.797 1.00 52.44 108 VAL A CA 1
ATOM 829 C C . VAL A 1 108 ? 59.671 -3.781 -77.289 1.00 52.44 108 VAL A C 1
ATOM 831 O O . VAL A 1 108 ? 59.259 -3.889 -78.439 1.00 52.44 108 VAL A O 1
ATOM 834 N N . PHE A 1 109 ? 59.173 -2.869 -76.451 1.00 53.19 109 PHE A N 1
ATOM 835 C CA . PHE A 1 109 ? 58.007 -2.043 -76.764 1.00 53.19 109 PHE A CA 1
ATOM 836 C C . PHE A 1 109 ? 58.425 -0.618 -77.165 1.00 53.19 109 PHE A C 1
ATOM 838 O O . PHE A 1 109 ? 59.118 0.073 -76.418 1.00 53.19 109 PHE A O 1
ATOM 845 N N . SER A 1 110 ? 58.016 -0.180 -78.363 1.00 50.66 110 SER A N 1
ATOM 846 C CA . SER A 1 110 ? 58.294 1.162 -78.894 1.00 50.66 110 SER A CA 1
ATOM 847 C C . SER A 1 110 ? 57.515 2.220 -78.109 1.00 50.66 110 SER A C 1
ATOM 849 O O . SER A 1 110 ? 56.302 2.108 -77.926 1.00 50.66 110 SER A O 1
ATOM 851 N N . SER A 1 111 ? 58.198 3.276 -77.656 1.00 55.88 111 SER A N 1
ATOM 852 C CA . SER A 1 111 ? 57.633 4.298 -76.760 1.00 55.88 111 SER A CA 1
ATOM 853 C C . SER A 1 111 ? 56.472 5.110 -77.356 1.00 55.88 111 SER A C 1
ATOM 855 O O . SER A 1 111 ? 55.790 5.817 -76.615 1.00 55.88 111 SER A O 1
ATOM 857 N N . GLY A 1 112 ? 56.226 5.011 -78.668 1.00 57.25 112 GLY A N 1
ATOM 858 C CA . GLY A 1 112 ? 55.162 5.737 -79.366 1.00 57.25 112 GLY A CA 1
ATOM 859 C C . GLY A 1 112 ? 53.798 5.039 -79.403 1.00 57.25 112 GLY A C 1
ATOM 860 O O . GLY A 1 112 ? 52.793 5.713 -79.598 1.00 57.25 112 GLY A O 1
ATOM 861 N N . GLU A 1 113 ? 53.724 3.720 -79.201 1.00 57.16 113 GLU A N 1
ATOM 862 C CA . GLU A 1 113 ? 52.493 2.949 -79.472 1.00 57.16 113 GLU A CA 1
ATOM 863 C C . GLU A 1 113 ? 51.513 2.890 -78.283 1.00 57.16 113 GLU A C 1
ATOM 865 O O . GLU A 1 113 ? 50.384 2.431 -78.439 1.00 57.16 113 GLU A O 1
ATOM 870 N N . PHE A 1 114 ? 51.899 3.401 -77.105 1.00 58.16 114 PHE A N 1
ATOM 871 C CA . PHE A 1 114 ? 51.112 3.277 -75.866 1.00 58.16 114 PHE A CA 1
ATOM 872 C C . PHE A 1 114 ? 51.011 4.562 -75.020 1.00 58.16 114 PHE A C 1
ATOM 874 O O . PHE A 1 114 ? 50.758 4.482 -73.816 1.00 58.16 114 PHE A O 1
ATOM 881 N N . SER A 1 115 ? 51.163 5.755 -75.614 1.00 59.56 115 SER A N 1
ATOM 882 C CA . SER A 1 115 ? 50.995 7.031 -74.885 1.00 59.56 115 SER A CA 1
ATOM 883 C C . SER A 1 115 ? 49.642 7.118 -74.167 1.00 59.56 115 SER A C 1
ATOM 885 O O . SER A 1 115 ? 49.586 7.448 -72.988 1.00 59.56 115 SER A O 1
ATOM 887 N N . THR A 1 116 ? 48.574 6.672 -74.825 1.00 63.31 116 THR A N 1
ATOM 888 C CA . THR A 1 116 ? 47.212 6.627 -74.274 1.00 63.31 116 THR A CA 1
ATOM 889 C C . THR A 1 116 ? 47.070 5.705 -73.061 1.00 63.31 116 THR A C 1
ATOM 891 O O . THR A 1 116 ? 46.313 6.011 -72.142 1.00 63.31 116 THR A O 1
ATOM 894 N N . VAL A 1 117 ? 47.805 4.588 -73.019 1.00 66.44 117 VAL A N 1
ATOM 895 C CA . VAL A 1 117 ? 47.784 3.651 -71.882 1.00 66.44 117 VAL A CA 1
ATOM 896 C C . VAL A 1 117 ? 48.557 4.217 -70.697 1.00 66.44 117 VAL A C 1
ATOM 898 O O . VAL A 1 117 ? 48.117 4.063 -69.560 1.00 66.44 117 VAL A O 1
ATOM 901 N N . LYS A 1 118 ? 49.662 4.925 -70.950 1.00 65.88 118 LYS A N 1
ATOM 902 C CA . LYS A 1 118 ? 50.412 5.631 -69.908 1.00 65.88 118 LYS A CA 1
ATOM 903 C C . LYS A 1 118 ? 49.612 6.800 -69.321 1.00 65.88 118 LYS A C 1
ATOM 905 O O . LYS A 1 118 ? 49.524 6.913 -68.104 1.00 65.88 118 LYS A O 1
ATOM 910 N N . ASP A 1 119 ? 48.950 7.591 -70.163 1.00 73.12 119 ASP A N 1
ATOM 911 C CA . ASP A 1 119 ? 48.083 8.689 -69.716 1.00 73.12 119 ASP A CA 1
ATOM 912 C C . ASP A 1 119 ? 46.911 8.165 -68.865 1.00 73.12 119 ASP A C 1
ATOM 914 O O . ASP A 1 119 ? 46.557 8.738 -67.830 1.00 73.12 119 ASP A O 1
ATOM 918 N N . TYR A 1 120 ? 46.336 7.022 -69.256 1.00 70.31 120 TYR A N 1
ATOM 919 C CA . TYR A 1 120 ? 45.306 6.343 -68.469 1.00 70.31 120 TYR A CA 1
ATOM 920 C C . TYR A 1 120 ? 45.855 5.811 -67.136 1.00 70.31 120 TYR A C 1
ATOM 922 O O . TYR A 1 120 ? 45.209 5.946 -66.095 1.00 70.31 120 TYR A O 1
ATOM 930 N N . GLN A 1 121 ? 47.070 5.258 -67.140 1.00 66.62 121 GLN A N 1
ATOM 931 C CA . GLN A 1 121 ? 47.758 4.786 -65.940 1.00 66.62 121 GLN A CA 1
ATOM 932 C C . GLN A 1 121 ? 47.983 5.927 -64.931 1.00 66.62 121 GLN A C 1
ATOM 934 O O . GLN A 1 121 ? 47.696 5.775 -63.739 1.00 66.62 121 GLN A O 1
ATOM 939 N N . ASP A 1 122 ? 48.449 7.082 -65.400 1.00 73.69 122 ASP A N 1
ATOM 940 C CA . ASP A 1 122 ? 48.692 8.249 -64.552 1.00 73.69 122 ASP A CA 1
ATOM 941 C C . ASP A 1 122 ? 47.372 8.830 -64.007 1.00 73.69 122 ASP A C 1
ATOM 943 O O . ASP A 1 122 ? 47.283 9.157 -62.821 1.00 73.69 122 ASP A O 1
ATOM 947 N N . SER A 1 123 ? 46.298 8.829 -64.807 1.00 74.44 123 SER A N 1
ATOM 948 C CA . SER A 1 123 ? 44.952 9.212 -64.350 1.00 74.44 123 SER A CA 1
ATOM 949 C C . SER A 1 123 ? 44.426 8.316 -63.221 1.00 74.44 123 SER A C 1
ATOM 951 O O . SER A 1 123 ? 43.886 8.808 -62.226 1.00 74.44 123 SER A O 1
ATOM 953 N N . VAL A 1 124 ? 44.604 6.997 -63.336 1.00 67.75 124 VAL A N 1
ATOM 954 C CA . VAL A 1 124 ? 44.195 6.043 -62.292 1.00 67.75 124 VAL A CA 1
ATOM 955 C C . VAL A 1 124 ? 45.027 6.237 -61.020 1.00 67.75 124 VAL A C 1
ATOM 957 O O . VAL A 1 124 ? 44.491 6.158 -59.912 1.00 67.75 124 VAL A O 1
ATOM 960 N N . ARG A 1 125 ? 46.323 6.548 -61.148 1.00 67.25 125 ARG A N 1
ATOM 961 C CA . ARG A 1 125 ? 47.204 6.843 -60.006 1.00 67.25 125 ARG A CA 1
ATOM 962 C C . ARG A 1 125 ? 46.734 8.079 -59.233 1.00 67.25 125 ARG A C 1
ATOM 964 O O . ARG A 1 125 ? 46.660 8.023 -58.004 1.00 67.25 125 ARG A O 1
ATOM 971 N N . GLU A 1 126 ? 46.366 9.145 -59.937 1.00 73.00 126 GLU A N 1
ATOM 972 C CA . GLU A 1 126 ? 45.848 10.382 -59.340 1.00 73.00 126 GLU A CA 1
ATOM 973 C C . GLU A 1 126 ? 44.530 10.133 -58.585 1.00 73.00 126 GLU A C 1
ATOM 975 O O . GLU A 1 126 ? 44.363 10.550 -57.436 1.00 73.00 126 GLU A O 1
ATOM 980 N N . GLN A 1 127 ? 43.619 9.357 -59.183 1.00 69.50 127 GLN A N 1
ATOM 981 C CA . GLN A 1 127 ? 42.345 8.986 -58.559 1.00 69.50 127 GLN A CA 1
ATOM 982 C C . GLN A 1 127 ? 42.542 8.149 -57.288 1.00 69.50 127 GLN A C 1
ATOM 984 O O . GLN A 1 127 ? 41.881 8.395 -56.278 1.00 69.50 127 GLN A O 1
ATOM 989 N N . ILE A 1 128 ? 43.490 7.203 -57.289 1.00 68.06 128 ILE A N 1
ATOM 990 C CA . ILE A 1 128 ? 43.838 6.416 -56.095 1.00 68.06 128 ILE A CA 1
ATOM 991 C C . ILE A 1 128 ? 44.401 7.322 -54.988 1.00 68.06 128 ILE A C 1
ATOM 993 O O . ILE A 1 128 ? 44.049 7.147 -53.816 1.00 68.06 128 ILE A O 1
ATOM 997 N N . MET A 1 129 ? 45.241 8.307 -55.331 1.00 66.75 129 MET A N 1
ATOM 998 C CA . MET A 1 129 ? 45.763 9.263 -54.348 1.00 66.75 129 MET A CA 1
ATOM 999 C C . MET A 1 129 ? 44.653 10.142 -53.758 1.00 66.75 129 MET A C 1
ATOM 1001 O O . MET A 1 129 ? 44.591 10.281 -52.532 1.00 66.75 129 MET A O 1
ATOM 1005 N N . GLN A 1 130 ? 43.728 10.648 -54.577 1.00 67.81 130 GLN A N 1
ATOM 1006 C CA . GLN A 1 130 ? 42.576 11.420 -54.098 1.00 67.81 130 GLN A CA 1
ATOM 1007 C C . GLN A 1 130 ? 41.660 10.603 -53.178 1.00 67.81 130 GLN A C 1
ATOM 1009 O O . GLN A 1 130 ? 41.267 11.082 -52.111 1.00 67.81 130 GLN A O 1
ATOM 1014 N N . LEU A 1 131 ? 41.377 9.345 -53.531 1.00 61.41 131 LEU A N 1
ATOM 1015 C CA . LEU A 1 131 ? 40.575 8.451 -52.693 1.00 61.41 131 LEU A CA 1
ATOM 1016 C C . LEU A 1 131 ? 41.257 8.181 -51.341 1.00 61.41 131 LEU A C 1
ATOM 1018 O O . LEU A 1 131 ? 40.606 8.157 -50.295 1.00 61.41 131 LEU A O 1
ATOM 1022 N N . SER A 1 132 ? 42.587 8.036 -51.341 1.00 56.78 132 SER A N 1
ATOM 1023 C CA . SER A 1 132 ? 43.368 7.824 -50.117 1.00 56.78 132 SER A CA 1
ATOM 1024 C C . SER A 1 132 ? 43.365 9.044 -49.180 1.00 56.78 132 SER A C 1
ATOM 1026 O O . SER A 1 132 ? 43.298 8.883 -47.958 1.00 56.78 132 SER A O 1
ATOM 1028 N N . MET A 1 133 ? 43.368 10.258 -49.744 1.00 58.50 133 MET A N 1
ATOM 1029 C CA . MET A 1 133 ? 43.239 11.524 -49.011 1.00 58.50 133 MET A CA 1
ATOM 1030 C C . MET A 1 133 ? 41.847 11.660 -48.377 1.00 58.50 133 MET A C 1
ATOM 1032 O O . MET A 1 133 ? 41.741 11.979 -47.191 1.00 58.50 133 MET A O 1
ATOM 1036 N N . GLN A 1 134 ? 40.779 11.322 -49.110 1.00 55.31 134 GLN A N 1
ATOM 1037 C CA . GLN A 1 134 ? 39.413 11.315 -48.570 1.00 55.31 134 GLN A CA 1
ATOM 1038 C C . GLN A 1 134 ? 39.221 10.270 -47.458 1.00 55.31 134 GLN A C 1
ATOM 1040 O O . GLN A 1 134 ? 38.556 10.543 -46.458 1.00 55.31 134 GLN A O 1
ATOM 1045 N N . MET A 1 135 ? 39.863 9.102 -47.560 1.00 49.44 135 MET A N 1
ATOM 1046 C CA . MET A 1 135 ? 39.850 8.091 -46.493 1.00 49.44 135 MET A CA 1
ATOM 1047 C C . MET A 1 135 ? 40.598 8.526 -45.223 1.00 49.44 135 MET A C 1
ATOM 1049 O O . MET A 1 135 ? 40.251 8.055 -44.137 1.00 49.44 135 MET A O 1
ATOM 1053 N N . LYS A 1 136 ? 41.610 9.403 -45.317 1.00 55.62 136 LYS A N 1
ATOM 1054 C CA . LYS A 1 136 ? 42.300 9.965 -44.140 1.00 55.62 136 LYS A CA 1
ATOM 1055 C C . LYS A 1 136 ? 41.425 10.964 -43.380 1.00 55.62 136 LYS A C 1
ATOM 1057 O O . LYS A 1 136 ? 41.365 10.872 -42.159 1.00 55.62 136 LYS A O 1
ATOM 1062 N N . ALA A 1 137 ? 40.671 11.814 -44.079 1.00 54.09 137 ALA A N 1
ATOM 1063 C CA . ALA A 1 137 ? 39.752 12.778 -43.459 1.00 54.09 137 ALA A CA 1
ATOM 1064 C C . ALA A 1 137 ? 38.640 12.108 -42.619 1.00 54.09 137 ALA A C 1
ATOM 1066 O O . ALA A 1 137 ? 38.197 12.655 -41.614 1.00 54.09 137 ALA A O 1
ATOM 1067 N N . VAL A 1 138 ? 38.228 10.884 -42.971 1.00 50.94 138 VAL A N 1
ATOM 1068 C CA . VAL A 1 138 ? 37.258 10.090 -42.187 1.00 50.94 138 VAL A CA 1
ATOM 1069 C C . VAL A 1 138 ? 37.880 9.493 -40.911 1.00 50.94 138 VAL A C 1
ATOM 1071 O O . VAL A 1 138 ? 37.165 9.208 -39.951 1.00 50.94 138 VAL A O 1
ATOM 1074 N N . ARG A 1 139 ? 39.210 9.323 -40.854 1.00 50.56 139 ARG A N 1
ATOM 1075 C CA . ARG A 1 139 ? 39.917 8.819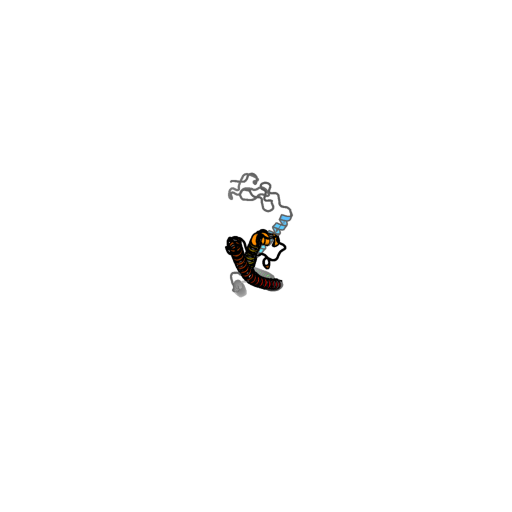 -39.659 1.00 50.56 139 ARG A CA 1
ATOM 1076 C C . ARG A 1 139 ? 40.209 9.910 -38.620 1.00 50.56 139 ARG A C 1
ATOM 1078 O O . ARG A 1 139 ? 40.535 9.575 -37.484 1.00 50.56 139 ARG A O 1
ATOM 1085 N N . GLU A 1 140 ? 40.055 11.188 -38.965 1.00 48.59 140 GLU A N 1
ATOM 1086 C CA . GLU A 1 140 ? 40.421 12.341 -38.126 1.00 48.59 140 GLU A CA 1
ATOM 1087 C C . GLU A 1 140 ? 39.293 12.878 -37.214 1.00 48.59 140 GLU A C 1
ATOM 1089 O O . GLU A 1 140 ? 39.219 14.068 -36.931 1.00 48.59 140 GLU A O 1
ATOM 1094 N N . PHE A 1 141 ? 38.475 12.002 -36.618 1.00 50.31 141 PHE A N 1
ATOM 1095 C CA . PHE A 1 141 ? 37.750 12.359 -35.383 1.00 50.31 141 PHE A CA 1
ATOM 1096 C C . PHE A 1 141 ? 38.206 11.552 -34.144 1.00 50.31 141 PHE A C 1
ATOM 1098 O O . PHE A 1 141 ? 37.374 10.905 -33.498 1.00 50.31 141 PHE A O 1
ATOM 1105 N N . PRO A 1 142 ? 39.497 11.591 -33.742 1.00 53.53 142 PRO A N 1
ATOM 1106 C CA . PRO A 1 142 ? 39.931 11.050 -32.450 1.00 53.53 142 PRO A CA 1
ATOM 1107 C C . PRO A 1 142 ? 39.156 11.671 -31.276 1.00 53.53 142 PRO A C 1
ATOM 1109 O O . PRO A 1 142 ? 38.720 10.957 -30.372 1.00 53.53 142 PRO A O 1
ATOM 1112 N N . ASP A 1 143 ? 38.896 12.983 -31.348 1.00 56.72 143 ASP A N 1
ATOM 1113 C CA . ASP A 1 143 ? 38.194 13.756 -30.312 1.00 56.72 143 ASP A CA 1
ATOM 1114 C C . ASP A 1 143 ? 36.729 13.319 -30.134 1.00 56.72 143 ASP A C 1
ATOM 1116 O O . ASP A 1 143 ? 36.203 13.298 -29.021 1.00 56.72 143 ASP A O 1
ATOM 1120 N N . LEU A 1 144 ? 36.055 12.882 -31.205 1.00 60.06 144 LEU A N 1
ATOM 1121 C CA . LEU A 1 144 ? 34.658 12.454 -31.116 1.00 60.06 144 LEU A CA 1
ATOM 1122 C C . LEU A 1 144 ? 34.518 11.138 -30.345 1.00 60.06 144 LEU A C 1
ATOM 1124 O O . LEU A 1 144 ? 33.603 11.001 -29.536 1.00 60.06 144 LEU A O 1
ATOM 1128 N N . LYS A 1 145 ? 35.434 10.182 -30.550 1.00 63.75 145 LYS A N 1
ATOM 1129 C CA . LYS A 1 145 ? 35.438 8.909 -29.814 1.00 63.75 145 LYS A CA 1
ATOM 1130 C C . LYS A 1 145 ? 35.665 9.140 -28.322 1.00 63.75 145 LYS A C 1
ATOM 1132 O O . LYS A 1 145 ? 34.970 8.546 -27.499 1.00 63.75 145 LYS A O 1
ATOM 1137 N N . GLU A 1 146 ? 36.592 10.029 -27.977 1.00 72.31 146 GLU A N 1
ATOM 1138 C CA . GLU A 1 146 ? 36.875 10.386 -26.588 1.00 72.31 146 GLU A CA 1
ATOM 1139 C C . GLU A 1 146 ? 35.704 11.146 -25.944 1.00 72.31 146 GLU A C 1
ATOM 1141 O O . GLU A 1 146 ? 35.306 10.840 -24.821 1.00 72.31 146 GLU A O 1
ATOM 1146 N N . ARG A 1 147 ? 35.069 12.073 -26.673 1.00 71.56 147 ARG A N 1
ATOM 1147 C CA . ARG A 1 147 ? 33.870 12.796 -26.213 1.00 71.56 147 ARG A CA 1
ATOM 1148 C C . ARG A 1 147 ? 32.662 11.887 -26.027 1.00 71.56 147 ARG A C 1
ATOM 1150 O O . ARG A 1 147 ? 31.951 12.037 -25.036 1.00 71.56 147 ARG A O 1
ATOM 1157 N N . ILE A 1 148 ? 32.438 10.942 -26.939 1.00 69.38 148 ILE A N 1
ATOM 1158 C CA . ILE A 1 148 ? 31.392 9.920 -26.799 1.00 69.38 148 ILE A CA 1
ATOM 1159 C C . ILE A 1 148 ? 31.692 9.030 -25.591 1.00 69.38 148 ILE A C 1
ATOM 1161 O O . ILE A 1 148 ? 30.788 8.757 -24.807 1.00 69.38 148 ILE A O 1
ATOM 1165 N N . GLY A 1 149 ? 32.954 8.635 -25.395 1.00 74.94 149 GLY A N 1
ATOM 1166 C CA . GLY A 1 149 ? 33.391 7.894 -24.210 1.00 74.94 149 GLY A CA 1
ATOM 1167 C C . GLY A 1 149 ? 33.113 8.654 -22.911 1.00 74.94 149 GLY A C 1
ATOM 1168 O O . GLY A 1 149 ? 32.484 8.108 -22.009 1.00 74.94 149 GLY A O 1
ATOM 1169 N N . ARG A 1 150 ? 33.487 9.939 -22.840 1.00 79.38 150 ARG A N 1
ATOM 1170 C CA . ARG A 1 150 ? 33.194 10.807 -21.686 1.00 79.38 150 ARG A CA 1
ATOM 1171 C C . ARG A 1 150 ? 31.696 10.910 -21.406 1.00 79.38 150 ARG A C 1
ATOM 1173 O O . ARG A 1 150 ? 31.284 10.698 -20.272 1.00 79.38 150 ARG A O 1
ATOM 1180 N N . ARG A 1 151 ? 30.880 11.186 -22.431 1.00 75.44 151 ARG A N 1
ATOM 1181 C CA . ARG A 1 151 ? 29.417 11.294 -22.283 1.00 75.44 151 ARG A CA 1
ATOM 1182 C C . ARG A 1 151 ? 28.769 9.982 -21.858 1.00 75.44 151 ARG A C 1
ATOM 1184 O O . ARG A 1 151 ? 27.819 10.005 -21.085 1.00 75.44 151 ARG A O 1
ATOM 1191 N N . ARG A 1 152 ? 29.284 8.849 -22.336 1.00 79.19 152 ARG A N 1
ATOM 1192 C CA . ARG A 1 152 ? 28.828 7.525 -21.910 1.00 79.19 152 ARG A CA 1
ATOM 1193 C C . ARG A 1 152 ? 29.133 7.282 -20.434 1.00 79.19 152 ARG A C 1
ATOM 1195 O O . ARG A 1 152 ? 28.225 6.925 -19.701 1.00 79.19 152 ARG A O 1
ATOM 1202 N N . ASN A 1 153 ? 30.360 7.556 -19.996 1.00 82.31 153 ASN A N 1
ATOM 1203 C CA . ASN A 1 153 ? 30.749 7.385 -18.595 1.00 82.31 153 ASN A CA 1
ATOM 1204 C C . ASN A 1 153 ? 29.933 8.294 -17.659 1.00 82.31 153 ASN A C 1
ATOM 1206 O O . ASN A 1 153 ? 29.537 7.874 -16.577 1.00 82.31 153 ASN A O 1
ATOM 1210 N N . GLU A 1 154 ? 29.655 9.530 -18.083 1.00 87.94 154 GLU A N 1
ATOM 1211 C CA . GLU A 1 154 ? 28.800 10.468 -17.346 1.00 87.94 154 GLU A CA 1
ATOM 1212 C C . GLU A 1 154 ? 27.353 9.952 -17.240 1.00 87.94 154 GLU A C 1
ATOM 1214 O O . GLU A 1 154 ? 26.755 9.998 -16.166 1.00 87.94 154 GLU A O 1
ATOM 1219 N N . ALA A 1 155 ? 26.809 9.388 -18.323 1.00 81.69 155 ALA A N 1
ATOM 1220 C CA . ALA A 1 155 ? 25.491 8.757 -18.314 1.00 81.69 155 ALA A CA 1
ATOM 1221 C C . ALA A 1 155 ? 25.444 7.499 -17.427 1.00 81.69 155 ALA A C 1
ATOM 1223 O O . ALA A 1 155 ? 24.462 7.299 -16.713 1.00 81.69 155 ALA A O 1
ATOM 1224 N N . ASP A 1 156 ? 26.499 6.681 -17.436 1.00 87.62 156 ASP A N 1
ATOM 1225 C CA . ASP A 1 156 ? 26.603 5.480 -16.601 1.00 87.62 156 ASP A CA 1
ATOM 1226 C C . ASP A 1 156 ? 26.665 5.848 -15.103 1.00 87.62 156 ASP A C 1
ATOM 1228 O O . ASP A 1 156 ? 25.974 5.233 -14.290 1.00 87.62 156 ASP A O 1
ATOM 1232 N N . LEU A 1 157 ? 27.406 6.903 -14.736 1.00 91.00 157 LEU A N 1
ATOM 1233 C CA . LEU A 1 157 ? 27.443 7.433 -13.365 1.00 91.00 157 LEU A CA 1
ATOM 1234 C C . LEU A 1 157 ? 26.073 7.951 -12.908 1.00 91.00 157 LEU A C 1
ATOM 1236 O O . LEU A 1 157 ? 25.618 7.612 -11.815 1.00 91.00 157 LEU A O 1
ATOM 1240 N N . LEU A 1 158 ? 25.389 8.730 -13.752 1.00 88.06 158 LEU A N 1
ATOM 1241 C CA . LEU A 1 158 ? 24.041 9.224 -13.455 1.00 88.06 158 LEU A CA 1
ATOM 1242 C C . LEU A 1 158 ? 23.034 8.080 -13.287 1.00 88.06 158 LEU A C 1
ATOM 1244 O O . LEU A 1 158 ? 22.148 8.158 -12.435 1.00 88.06 158 LEU A O 1
ATOM 1248 N N . LEU A 1 159 ? 23.162 7.014 -14.079 1.00 86.56 159 LEU A N 1
ATOM 1249 C CA . LEU A 1 159 ? 22.293 5.846 -13.978 1.00 86.56 159 LEU A CA 1
ATOM 1250 C C . LEU A 1 159 ? 22.473 5.115 -12.640 1.00 86.56 159 LEU A C 1
ATOM 1252 O O . LEU A 1 159 ? 21.478 4.727 -12.022 1.00 86.56 159 LEU A O 1
ATOM 1256 N N . GLU A 1 160 ? 23.713 4.939 -12.182 1.00 87.62 160 GLU A N 1
ATOM 1257 C CA . GLU A 1 160 ? 24.001 4.312 -10.887 1.00 87.62 160 GLU A CA 1
ATOM 1258 C C . GLU A 1 160 ? 23.527 5.174 -9.706 1.00 87.62 160 GLU A C 1
ATOM 1260 O O . GLU A 1 160 ? 22.906 4.652 -8.776 1.00 87.62 160 GLU A O 1
ATOM 1265 N N . GLU A 1 161 ? 23.701 6.497 -9.774 1.00 87.19 161 GLU A N 1
ATOM 1266 C CA . GLU A 1 161 ? 23.153 7.440 -8.787 1.00 87.19 161 GLU A CA 1
ATOM 1267 C C . GLU A 1 161 ? 21.621 7.322 -8.693 1.00 87.19 161 GLU A C 1
ATOM 1269 O O . GLU A 1 161 ? 21.058 7.178 -7.604 1.00 87.19 161 GLU A O 1
ATOM 1274 N N . LEU A 1 162 ? 20.933 7.297 -9.840 1.00 81.50 162 LEU A N 1
ATOM 1275 C CA . LEU A 1 162 ? 19.475 7.186 -9.892 1.00 81.50 162 LEU A CA 1
ATOM 1276 C C . LEU A 1 162 ? 18.986 5.854 -9.299 1.00 81.50 162 LEU A C 1
ATOM 1278 O O . LEU A 1 162 ? 18.008 5.821 -8.550 1.00 81.50 162 LEU A O 1
ATOM 1282 N N . ARG A 1 163 ? 19.676 4.747 -9.603 1.00 84.81 163 ARG A N 1
ATOM 1283 C CA . ARG A 1 163 ? 19.375 3.418 -9.043 1.00 84.81 163 ARG A CA 1
ATOM 1284 C C . ARG A 1 163 ? 19.557 3.386 -7.530 1.00 84.81 163 ARG A C 1
ATOM 1286 O O . ARG A 1 163 ? 18.700 2.840 -6.828 1.00 84.81 163 ARG A O 1
ATOM 1293 N N . ARG A 1 164 ? 20.637 3.989 -7.023 1.00 85.00 164 ARG A N 1
ATOM 1294 C CA . ARG A 1 164 ? 20.903 4.123 -5.584 1.00 85.00 164 ARG A CA 1
ATOM 1295 C C . ARG A 1 164 ? 19.762 4.868 -4.892 1.00 85.00 164 ARG A C 1
ATOM 1297 O O . ARG A 1 164 ? 19.256 4.391 -3.873 1.00 85.00 164 ARG A O 1
ATOM 1304 N N . GLU A 1 165 ? 19.324 5.981 -5.471 1.00 78.12 165 GLU A N 1
ATOM 1305 C CA . GLU A 1 165 ? 18.267 6.827 -4.914 1.00 78.12 165 GLU A CA 1
ATOM 1306 C C . GLU A 1 165 ? 16.901 6.120 -4.900 1.00 78.12 165 GLU A C 1
ATOM 1308 O O . GLU A 1 165 ? 16.213 6.103 -3.875 1.00 78.12 165 GLU A O 1
ATOM 1313 N N . ILE A 1 166 ? 16.539 5.433 -5.991 1.00 78.12 166 ILE A N 1
ATOM 1314 C CA . ILE A 1 166 ? 15.329 4.594 -6.058 1.00 78.12 166 ILE A CA 1
ATOM 1315 C C . ILE A 1 166 ? 15.367 3.501 -4.980 1.00 78.12 166 ILE A C 1
ATOM 1317 O O . ILE A 1 166 ? 14.368 3.269 -4.291 1.00 78.12 166 ILE A O 1
ATOM 1321 N N . GLY A 1 167 ? 16.517 2.843 -4.800 1.00 77.94 167 GLY A N 1
ATOM 1322 C CA . GLY A 1 167 ? 16.698 1.803 -3.788 1.00 77.94 167 GLY A CA 1
ATOM 1323 C C . GLY A 1 167 ? 16.552 2.328 -2.358 1.00 77.94 167 GLY A C 1
ATOM 1324 O O . GLY A 1 167 ? 15.901 1.690 -1.529 1.00 77.94 167 GLY A O 1
ATOM 1325 N N . LEU A 1 168 ? 17.112 3.504 -2.057 1.00 79.88 168 LEU A N 1
ATOM 1326 C CA . LEU A 1 168 ? 16.951 4.149 -0.750 1.00 79.88 168 LEU A CA 1
ATOM 1327 C C . LEU A 1 168 ? 15.501 4.540 -0.478 1.00 79.88 168 LEU A C 1
ATOM 1329 O O . LEU A 1 168 ? 14.980 4.213 0.587 1.00 79.88 168 LEU A O 1
ATOM 1333 N N . ARG A 1 169 ? 14.829 5.162 -1.451 1.00 74.25 169 ARG A N 1
ATOM 1334 C CA . ARG A 1 169 ? 13.433 5.584 -1.305 1.00 74.25 169 ARG A CA 1
ATOM 1335 C C . ARG A 1 169 ? 12.488 4.396 -1.126 1.00 74.25 169 ARG A C 1
ATOM 1337 O O . ARG A 1 169 ? 11.587 4.457 -0.296 1.00 74.25 169 ARG A O 1
ATOM 1344 N N . SER A 1 170 ? 12.741 3.294 -1.833 1.00 71.81 170 SER A N 1
ATOM 1345 C CA . SER A 1 170 ? 11.979 2.046 -1.687 1.00 71.81 170 SER A CA 1
ATOM 1346 C C . SER A 1 170 ? 12.179 1.406 -0.310 1.00 71.81 170 SER A C 1
ATOM 1348 O O . SER A 1 170 ? 11.211 0.977 0.311 1.00 71.81 170 SER A O 1
ATOM 1350 N N . ARG A 1 171 ? 13.417 1.380 0.209 1.00 73.44 171 ARG A N 1
ATOM 1351 C CA . ARG A 1 171 ? 13.703 0.879 1.567 1.00 73.44 171 ARG A CA 1
ATOM 1352 C C . ARG A 1 171 ? 13.034 1.728 2.646 1.00 73.44 171 ARG A C 1
ATOM 1354 O O . ARG A 1 171 ? 12.414 1.163 3.537 1.00 73.44 171 ARG A O 1
ATOM 1361 N N . ALA A 1 172 ? 13.119 3.054 2.541 1.00 70.44 172 ALA A N 1
ATOM 1362 C CA . ALA A 1 172 ? 12.475 3.967 3.484 1.00 70.44 172 ALA A CA 1
ATOM 1363 C C . ALA A 1 172 ? 10.943 3.821 3.467 1.00 70.44 172 ALA A C 1
ATOM 1365 O O . ALA A 1 172 ? 10.318 3.744 4.522 1.00 70.44 172 ALA A O 1
ATOM 1366 N N . HIS A 1 173 ? 10.344 3.711 2.275 1.00 69.00 173 HIS A N 1
ATOM 1367 C CA . HIS A 1 173 ? 8.909 3.471 2.128 1.00 69.00 173 HIS A CA 1
ATOM 1368 C C . HIS A 1 173 ? 8.490 2.120 2.728 1.00 69.00 173 HIS A C 1
ATOM 1370 O O . HIS A 1 173 ? 7.525 2.055 3.482 1.00 69.00 173 HIS A O 1
ATOM 1376 N N . ASN A 1 174 ? 9.228 1.042 2.448 1.00 71.12 174 ASN A N 1
ATOM 1377 C CA . ASN A 1 174 ? 8.903 -0.289 2.966 1.00 71.12 174 ASN A CA 1
ATOM 1378 C C . ASN A 1 174 ? 9.073 -0.396 4.487 1.00 71.12 174 ASN A C 1
ATOM 1380 O O . ASN A 1 174 ? 8.251 -1.048 5.126 1.00 71.12 174 ASN A O 1
ATOM 1384 N N . ALA A 1 175 ? 10.092 0.250 5.064 1.00 71.25 175 ALA A N 1
ATOM 1385 C CA . ALA A 1 175 ? 10.248 0.343 6.515 1.00 71.25 175 ALA A CA 1
ATOM 1386 C C . ALA A 1 175 ? 9.043 1.066 7.139 1.00 71.25 175 ALA A C 1
ATOM 1388 O O . ALA A 1 175 ? 8.360 0.496 7.978 1.00 71.25 175 ALA A O 1
ATOM 1389 N N . SER A 1 176 ? 8.680 2.244 6.617 1.00 73.88 176 SER A N 1
ATOM 1390 C CA . SER A 1 176 ? 7.530 3.015 7.111 1.00 73.88 176 SER A CA 1
ATOM 1391 C C . SER A 1 176 ? 6.196 2.260 7.012 1.00 73.88 176 SER A C 1
ATOM 1393 O O . SER A 1 176 ? 5.388 2.322 7.939 1.00 73.88 176 SER A O 1
ATOM 1395 N N . VAL A 1 177 ? 5.959 1.524 5.919 1.00 71.19 177 VAL A N 1
ATOM 1396 C CA . VAL A 1 177 ? 4.744 0.706 5.750 1.00 71.19 177 VAL A CA 1
ATOM 1397 C C . VAL A 1 177 ? 4.730 -0.484 6.712 1.00 71.19 177 VAL A C 1
ATOM 1399 O O . VAL A 1 177 ? 3.676 -0.805 7.259 1.00 71.19 177 VAL A O 1
ATOM 1402 N N . THR A 1 178 ? 5.879 -1.128 6.932 1.00 80.81 178 THR A N 1
ATOM 1403 C CA . THR A 1 178 ? 5.988 -2.274 7.850 1.00 80.81 178 THR A CA 1
ATOM 1404 C C . THR A 1 178 ? 5.759 -1.832 9.292 1.00 80.81 178 THR A C 1
ATOM 1406 O O . THR A 1 178 ? 4.908 -2.414 9.962 1.00 80.81 178 THR A O 1
ATOM 1409 N N . ASP A 1 179 ? 6.409 -0.745 9.716 1.00 79.44 179 ASP A N 1
ATOM 1410 C CA . ASP A 1 179 ? 6.250 -0.161 11.052 1.00 79.44 179 ASP A CA 1
ATOM 1411 C C . ASP A 1 179 ? 4.787 0.244 11.294 1.00 79.44 179 ASP A C 1
ATOM 1413 O O . ASP A 1 179 ? 4.167 -0.165 12.277 1.00 79.44 179 ASP A O 1
ATOM 1417 N N . SER A 1 180 ? 4.174 0.943 10.329 1.00 76.00 180 SER A N 1
ATOM 1418 C CA . SER A 1 180 ? 2.758 1.331 10.413 1.00 76.00 180 SER A CA 1
ATOM 1419 C C . SER A 1 180 ? 1.828 0.113 10.494 1.00 76.00 180 SER A C 1
ATOM 1421 O O . SER A 1 180 ? 0.828 0.135 11.211 1.00 76.00 180 SER A O 1
ATOM 1423 N N . SER A 1 181 ? 2.133 -0.969 9.769 1.00 78.31 181 SER A N 1
ATOM 1424 C CA . SER A 1 181 ? 1.340 -2.201 9.806 1.00 78.31 181 SER A CA 1
ATOM 1425 C C . SER A 1 181 ? 1.465 -2.938 11.143 1.00 78.31 181 SER A C 1
ATOM 1427 O O . SER A 1 181 ? 0.480 -3.526 11.602 1.00 78.31 181 SER A O 1
ATOM 1429 N N . GLU A 1 182 ? 2.648 -2.949 11.760 1.00 83.06 182 GLU A N 1
ATOM 1430 C CA . GLU A 1 182 ? 2.851 -3.529 13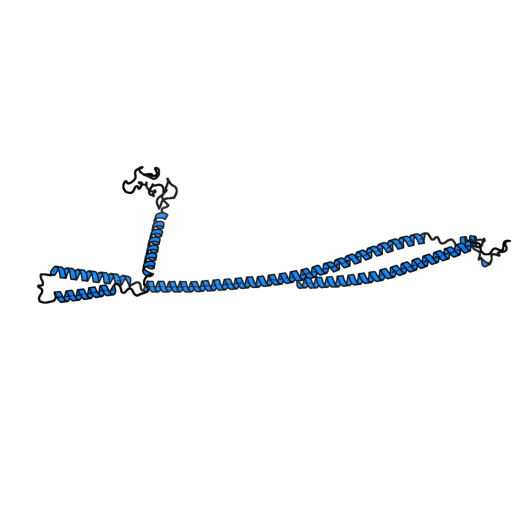.091 1.00 83.06 182 GLU A CA 1
ATOM 1431 C C . GLU A 1 182 ? 2.128 -2.718 14.168 1.00 83.06 182 GLU A C 1
ATOM 1433 O O . GLU A 1 182 ? 1.429 -3.306 15.001 1.00 83.06 182 GLU A O 1
ATOM 1438 N N . ASP A 1 183 ? 2.184 -1.388 14.089 1.00 83.56 183 ASP A N 1
ATOM 1439 C CA . ASP A 1 183 ? 1.460 -0.496 14.995 1.00 83.56 183 ASP A CA 1
ATOM 1440 C C . ASP A 1 183 ? -0.058 -0.677 14.881 1.00 83.56 183 ASP A C 1
ATOM 1442 O O . ASP A 1 183 ? -0.740 -0.849 15.896 1.00 83.56 183 ASP A O 1
ATOM 1446 N N . ILE A 1 184 ? -0.607 -0.741 13.661 1.00 80.62 184 ILE A N 1
ATOM 1447 C CA . ILE A 1 184 ? -2.040 -1.010 13.445 1.00 80.62 184 ILE A CA 1
ATOM 1448 C C . ILE A 1 184 ? -2.436 -2.353 14.067 1.00 80.62 184 ILE A C 1
ATOM 1450 O O . ILE A 1 184 ? -3.453 -2.447 14.761 1.00 80.62 184 ILE A O 1
ATOM 1454 N N . LYS A 1 185 ? -1.628 -3.401 13.864 1.00 86.25 185 LYS A N 1
ATOM 1455 C CA . LYS A 1 185 ? -1.891 -4.730 14.429 1.00 86.25 185 LYS A CA 1
ATOM 1456 C C . LYS A 1 185 ? -1.873 -4.702 15.958 1.00 86.25 185 LYS A C 1
ATOM 1458 O O . LYS A 1 185 ? -2.753 -5.296 16.586 1.00 86.25 185 LYS A O 1
ATOM 1463 N N . LYS A 1 186 ? -0.914 -3.993 16.555 1.00 87.38 186 LYS A N 1
ATOM 1464 C CA . LYS A 1 186 ? -0.802 -3.813 18.007 1.00 87.38 186 LYS A CA 1
ATOM 1465 C C . LYS A 1 186 ? -2.012 -3.064 18.569 1.00 87.38 186 LYS A C 1
ATOM 1467 O O . LYS A 1 186 ? -2.644 -3.552 19.504 1.00 87.38 186 LYS A O 1
ATOM 1472 N N . HIS A 1 187 ? -2.389 -1.932 17.974 1.00 83.81 187 HIS A N 1
ATOM 1473 C CA . HIS A 1 187 ? -3.556 -1.158 18.405 1.00 83.81 187 HIS A CA 1
ATOM 1474 C C . HIS A 1 187 ? -4.862 -1.946 18.269 1.00 83.81 187 HIS A C 1
ATOM 1476 O O . HIS A 1 187 ? -5.691 -1.913 19.180 1.00 83.81 187 HIS A O 1
ATOM 1482 N N . TYR A 1 188 ? -5.025 -2.718 17.191 1.00 84.00 188 TYR A N 1
ATOM 1483 C CA . TYR A 1 188 ? -6.180 -3.598 17.015 1.00 84.00 188 TYR A CA 1
ATOM 1484 C C . TYR A 1 188 ? -6.265 -4.671 18.111 1.00 84.00 188 TYR A C 1
ATOM 1486 O O . TYR A 1 188 ? -7.330 -4.879 18.695 1.00 84.00 188 TYR A O 1
ATOM 1494 N N . GLN A 1 189 ? -5.147 -5.326 18.445 1.00 87.12 189 GLN A N 1
ATOM 1495 C CA . GLN A 1 189 ? -5.108 -6.324 19.519 1.00 87.12 189 GLN A CA 1
ATOM 1496 C C . GLN A 1 189 ? -5.449 -5.717 20.886 1.00 87.12 189 GLN A C 1
ATOM 1498 O O . GLN A 1 189 ? -6.239 -6.300 21.635 1.00 87.12 189 GLN A O 1
ATOM 1503 N N . THR A 1 190 ? -4.908 -4.535 21.196 1.00 85.31 190 THR A N 1
ATOM 1504 C CA . THR A 1 190 ? -5.232 -3.803 22.430 1.00 85.31 190 THR A CA 1
ATOM 1505 C C . THR A 1 190 ? -6.716 -3.443 22.485 1.00 85.31 190 THR A C 1
ATOM 1507 O O . THR A 1 190 ? -7.370 -3.706 23.494 1.00 85.31 190 THR A O 1
ATOM 1510 N N . SER A 1 191 ? -7.272 -2.916 21.389 1.00 81.94 191 SER A N 1
ATOM 1511 C CA . SER A 1 191 ? -8.688 -2.546 21.291 1.00 81.94 191 SER A CA 1
ATOM 1512 C C . SER A 1 191 ? -9.616 -3.756 21.460 1.00 81.94 191 SER A C 1
ATOM 1514 O O . SER A 1 191 ? -10.522 -3.721 22.291 1.00 81.94 191 SER A O 1
ATOM 1516 N N . SER A 1 192 ? -9.337 -4.871 20.777 1.00 86.56 192 SER A N 1
ATOM 1517 C CA . SER A 1 192 ? -10.133 -6.103 20.894 1.00 86.56 192 SER A CA 1
ATOM 1518 C C . SER A 1 192 ? -10.072 -6.717 22.302 1.00 86.56 192 SER A C 1
ATOM 1520 O O . SER A 1 192 ? -11.070 -7.220 22.822 1.00 86.56 192 SER A O 1
ATOM 1522 N N . SER A 1 193 ? -8.911 -6.654 22.963 1.00 86.06 193 SER A N 1
ATOM 1523 C CA . SER A 1 193 ? -8.767 -7.095 24.357 1.00 86.06 193 SER A CA 1
ATOM 1524 C C . SER A 1 193 ? -9.565 -6.209 25.321 1.00 86.06 193 SER A C 1
ATOM 1526 O O . SER A 1 193 ? -10.236 -6.721 26.221 1.00 86.06 193 SER A O 1
ATOM 1528 N N . ALA A 1 194 ? -9.544 -4.888 25.111 1.00 81.12 194 ALA A N 1
ATOM 1529 C CA . ALA A 1 194 ? -10.337 -3.940 25.889 1.00 81.12 194 ALA A CA 1
ATOM 1530 C C . ALA A 1 194 ? -11.847 -4.172 25.705 1.00 81.12 194 ALA A C 1
ATOM 1532 O O . ALA A 1 194 ? -12.582 -4.193 26.691 1.00 81.12 194 ALA A O 1
ATOM 1533 N N . GLU A 1 195 ? -12.302 -4.432 24.477 1.00 83.75 195 GLU A N 1
ATOM 1534 C CA . GLU A 1 195 ? -13.703 -4.748 24.175 1.00 83.75 195 GLU A CA 1
ATOM 1535 C C . GLU A 1 195 ? -14.188 -5.992 24.933 1.00 83.75 195 GLU A C 1
ATOM 1537 O O . GLU A 1 195 ? -15.225 -5.946 25.598 1.00 83.75 195 GLU A O 1
ATOM 1542 N N . LYS A 1 196 ? -13.418 -7.091 24.909 1.00 85.38 196 LYS A N 1
ATOM 1543 C CA . LYS A 1 196 ? -13.769 -8.324 25.637 1.00 85.38 196 LYS A CA 1
ATOM 1544 C C . LYS A 1 196 ? -13.954 -8.074 27.132 1.00 85.38 196 LYS A C 1
ATOM 1546 O O . LYS A 1 196 ? -14.964 -8.485 27.699 1.00 85.38 196 LYS A O 1
ATOM 1551 N N . LYS A 1 197 ? -13.021 -7.351 27.755 1.00 80.19 197 LYS A N 1
ATOM 1552 C CA . LYS A 1 197 ? -13.107 -7.002 29.182 1.00 80.19 197 LYS A CA 1
ATOM 1553 C C . LYS A 1 197 ? -14.294 -6.073 29.479 1.00 80.19 197 LYS A C 1
ATOM 1555 O O . LYS A 1 197 ? -14.942 -6.206 30.518 1.00 80.19 197 LYS A O 1
ATOM 1560 N N . SER A 1 198 ? -14.625 -5.159 28.566 1.00 80.69 198 SER A N 1
ATOM 1561 C CA . SER A 1 198 ? -15.821 -4.315 28.685 1.00 80.69 198 SER A CA 1
ATOM 1562 C C . SER A 1 198 ? -17.104 -5.151 28.620 1.00 80.69 198 SER A C 1
ATOM 1564 O O . SER A 1 198 ? -17.998 -4.983 29.447 1.00 80.69 198 SER A O 1
ATOM 1566 N N . ASN A 1 199 ? -17.173 -6.136 27.723 1.00 84.12 199 ASN A N 1
ATOM 1567 C CA . ASN A 1 199 ? -18.326 -7.032 27.622 1.00 84.12 199 ASN A CA 1
ATOM 1568 C C . ASN A 1 199 ? -18.531 -7.888 28.882 1.00 84.12 199 ASN A C 1
ATOM 1570 O O . ASN A 1 199 ? -19.670 -8.088 29.306 1.00 84.12 199 ASN A O 1
ATOM 1574 N N . GLU A 1 200 ? -17.458 -8.333 29.543 1.00 80.94 200 GLU A N 1
ATOM 1575 C CA . GLU A 1 200 ? -17.555 -9.040 30.833 1.00 80.94 200 GLU A CA 1
ATOM 1576 C C . GLU A 1 200 ? -18.248 -8.188 31.917 1.00 80.94 200 GLU A C 1
ATOM 1578 O O . GLU A 1 200 ? -19.010 -8.710 32.739 1.00 80.94 200 GLU A O 1
ATOM 1583 N N . THR A 1 201 ? -18.059 -6.864 31.868 1.00 80.31 201 THR A N 1
ATOM 1584 C CA . THR A 1 201 ? -18.618 -5.882 32.815 1.00 80.31 201 THR A CA 1
ATOM 1585 C C . THR A 1 201 ? -20.154 -5.842 32.768 1.00 80.31 201 THR A C 1
ATOM 1587 O O . THR A 1 201 ? -20.804 -5.637 33.796 1.00 80.31 201 THR A O 1
ATOM 1590 N N . ILE A 1 202 ? -20.758 -6.109 31.604 1.00 83.94 202 ILE A N 1
ATOM 1591 C CA . ILE A 1 202 ? -22.216 -6.041 31.387 1.00 83.94 202 ILE A CA 1
ATOM 1592 C C . ILE A 1 202 ? -22.973 -6.977 32.340 1.00 83.94 202 ILE A C 1
ATOM 1594 O O . ILE A 1 202 ? -23.984 -6.591 32.930 1.00 83.94 202 ILE A O 1
ATOM 1598 N N . SER A 1 203 ? -22.471 -8.200 32.536 1.00 81.88 203 SER A N 1
ATOM 1599 C CA . SER A 1 203 ? -23.098 -9.182 33.432 1.00 81.88 203 SER A CA 1
ATOM 1600 C C . SER A 1 203 ? -23.096 -8.741 34.900 1.00 81.88 203 SER A C 1
ATOM 1602 O O . SER A 1 203 ? -24.076 -8.961 35.614 1.00 81.88 203 SER A O 1
ATOM 1604 N N . ILE A 1 204 ? -22.031 -8.065 35.341 1.00 82.25 204 ILE A N 1
ATOM 1605 C CA . ILE A 1 204 ? -21.889 -7.575 36.716 1.00 82.25 204 ILE A CA 1
ATOM 1606 C C . ILE A 1 204 ? -22.892 -6.447 36.963 1.00 82.25 204 ILE A C 1
ATOM 1608 O O . ILE A 1 204 ? -23.595 -6.463 37.975 1.00 82.25 204 ILE A O 1
ATOM 1612 N N . ILE A 1 205 ? -23.014 -5.511 36.016 1.00 82.12 205 ILE A N 1
ATOM 1613 C CA . ILE A 1 205 ? -23.989 -4.413 36.087 1.00 82.12 205 ILE A CA 1
ATOM 1614 C C . ILE A 1 205 ? -25.414 -4.974 36.150 1.00 82.12 205 ILE A C 1
ATOM 1616 O O . ILE A 1 205 ? -26.181 -4.588 37.032 1.00 82.12 205 ILE A O 1
ATOM 1620 N N . LYS A 1 206 ? -25.745 -5.944 35.289 1.00 84.69 206 LYS A N 1
ATOM 1621 C CA . LYS A 1 206 ? -27.070 -6.581 35.256 1.00 84.69 206 LYS A CA 1
ATOM 1622 C C . LYS A 1 206 ? -27.410 -7.305 36.565 1.00 84.69 206 LYS A C 1
ATOM 1624 O O . LYS A 1 206 ? -28.530 -7.200 37.062 1.00 84.69 206 LYS A O 1
ATOM 1629 N N . ASN A 1 207 ? -26.445 -8.007 37.160 1.00 82.88 207 ASN A N 1
ATOM 1630 C CA . ASN A 1 207 ? -26.634 -8.665 38.456 1.00 82.88 207 ASN A CA 1
ATOM 1631 C C . ASN A 1 207 ? -26.812 -7.651 39.596 1.00 82.88 207 ASN A C 1
ATOM 1633 O O . ASN A 1 207 ? -27.647 -7.850 40.482 1.00 82.88 207 ASN A O 1
ATOM 1637 N N . SER A 1 208 ? -26.057 -6.552 39.565 1.00 80.50 208 SER A N 1
ATOM 1638 C CA . SER A 1 208 ? -26.170 -5.473 40.549 1.00 80.50 208 SER A CA 1
ATOM 1639 C C . SER A 1 208 ? -27.530 -4.769 40.460 1.00 80.50 208 SER A C 1
ATOM 1641 O O . SER A 1 208 ? -28.172 -4.520 41.481 1.00 80.50 208 SER A O 1
ATOM 1643 N N . GLU A 1 209 ? -28.019 -4.518 39.243 1.00 86.12 209 GLU A N 1
ATOM 1644 C CA . GLU A 1 209 ? -29.359 -3.983 38.995 1.00 86.12 209 GLU A CA 1
ATOM 1645 C C . GLU A 1 209 ? -30.453 -4.905 39.531 1.00 86.12 209 GLU A C 1
ATOM 1647 O O . GLU A 1 209 ? -31.309 -4.454 40.294 1.00 86.12 209 GLU A O 1
ATOM 1652 N N . LYS A 1 210 ? -30.386 -6.201 39.205 1.00 87.19 210 LYS A N 1
ATOM 1653 C CA . LYS A 1 210 ? -31.333 -7.192 39.721 1.00 87.19 210 LYS A CA 1
ATOM 1654 C C . LYS A 1 210 ? -31.367 -7.192 41.251 1.00 87.19 210 LYS A C 1
ATOM 1656 O O . LYS A 1 210 ? -32.440 -7.120 41.835 1.00 87.19 210 LYS A O 1
ATOM 1661 N N . THR A 1 211 ? -30.199 -7.182 41.891 1.00 79.94 211 THR A N 1
ATOM 1662 C CA . THR A 1 211 ? -30.092 -7.175 43.358 1.00 79.94 211 THR A CA 1
ATOM 1663 C C . THR A 1 211 ? -30.737 -5.930 43.977 1.00 79.94 211 THR A C 1
ATOM 1665 O O . THR A 1 211 ? -31.413 -6.036 44.999 1.00 79.94 211 THR A O 1
ATOM 1668 N N . ARG A 1 212 ? -30.578 -4.747 43.362 1.00 80.12 212 ARG A N 1
ATOM 1669 C CA . ARG A 1 212 ? -31.272 -3.519 43.801 1.00 80.12 212 ARG A CA 1
ATOM 1670 C C . ARG A 1 212 ? -32.788 -3.631 43.670 1.00 80.12 212 ARG A C 1
ATOM 1672 O O . ARG A 1 212 ? -33.497 -3.207 44.577 1.00 80.12 212 ARG A O 1
ATOM 1679 N N . ASN A 1 213 ? -33.273 -4.184 42.562 1.00 84.44 213 ASN A N 1
ATOM 1680 C CA . ASN A 1 213 ? -34.708 -4.340 42.334 1.00 84.44 213 ASN A CA 1
ATOM 1681 C C . ASN A 1 213 ? -35.322 -5.334 43.331 1.00 84.44 213 ASN A C 1
ATOM 1683 O O . ASN A 1 213 ? -36.358 -5.040 43.921 1.00 84.44 213 ASN A O 1
ATOM 1687 N N . ASP A 1 214 ? -34.639 -6.450 43.600 1.00 82.25 214 ASP A N 1
ATOM 1688 C CA . ASP A 1 214 ? -35.060 -7.430 44.609 1.00 82.25 214 ASP A CA 1
ATOM 1689 C C . ASP A 1 214 ? -35.130 -6.793 46.014 1.00 82.25 214 ASP A C 1
ATOM 1691 O O . ASP A 1 214 ? -36.060 -7.046 46.781 1.00 82.25 214 ASP A O 1
ATOM 1695 N N . LEU A 1 215 ? -34.179 -5.908 46.338 1.00 78.62 215 LEU A N 1
ATOM 1696 C CA . LEU A 1 215 ? -34.159 -5.132 47.582 1.00 78.62 215 LEU A CA 1
ATOM 1697 C C . LEU A 1 215 ? -35.368 -4.202 47.731 1.00 78.62 215 LEU A C 1
ATOM 1699 O O . LEU A 1 215 ? -35.971 -4.159 48.804 1.00 78.62 215 LEU A O 1
ATOM 1703 N N . LEU A 1 216 ? -35.715 -3.469 46.670 1.00 81.62 216 LEU A N 1
ATOM 1704 C CA . LEU A 1 216 ? -36.851 -2.542 46.668 1.00 81.62 216 LEU A CA 1
ATOM 1705 C C . LEU A 1 216 ? -38.169 -3.277 46.927 1.00 81.62 216 LEU A C 1
ATOM 1707 O O . LEU A 1 216 ? -38.926 -2.869 47.802 1.00 81.62 216 LEU A O 1
ATOM 1711 N N . ILE A 1 217 ? -38.389 -4.415 46.259 1.00 83.19 217 ILE A N 1
ATOM 1712 C CA . ILE A 1 217 ? -39.596 -5.241 46.443 1.00 83.19 217 ILE A CA 1
ATOM 1713 C C . ILE A 1 217 ? -39.762 -5.653 47.911 1.00 83.19 217 ILE A C 1
ATOM 1715 O O . ILE A 1 217 ? -40.862 -5.623 48.471 1.00 83.19 217 ILE A O 1
ATOM 1719 N N . ILE A 1 218 ? -38.663 -6.043 48.556 1.00 79.50 218 ILE A N 1
ATOM 1720 C CA . ILE A 1 218 ? -38.687 -6.480 49.953 1.00 79.50 218 ILE A CA 1
ATOM 1721 C C . ILE A 1 218 ? -38.961 -5.294 50.878 1.00 79.50 218 ILE A C 1
ATOM 1723 O O . ILE A 1 218 ? -39.747 -5.428 51.816 1.00 79.50 218 ILE A O 1
ATOM 1727 N N . PHE A 1 219 ? -38.379 -4.128 50.595 1.00 75.31 219 PHE A N 1
ATOM 1728 C CA . PHE A 1 219 ? -38.621 -2.907 51.360 1.00 75.31 219 PHE A CA 1
ATOM 1729 C C . PHE A 1 219 ? -40.082 -2.444 51.269 1.00 75.31 219 PHE A C 1
ATOM 1731 O O . PHE A 1 219 ? -40.695 -2.134 52.294 1.00 75.31 219 PHE A O 1
ATOM 1738 N N . ASP A 1 220 ? -40.674 -2.480 50.076 1.00 79.69 220 ASP A N 1
ATOM 1739 C CA . ASP A 1 220 ? -42.089 -2.160 49.860 1.00 79.69 220 ASP A CA 1
ATOM 1740 C C . ASP A 1 220 ? -42.998 -3.144 50.603 1.00 79.69 220 ASP A C 1
ATOM 1742 O O . ASP A 1 220 ? -43.946 -2.744 51.284 1.00 79.69 220 ASP A O 1
ATOM 1746 N N . THR A 1 221 ? -42.666 -4.438 50.552 1.00 78.88 221 THR A N 1
ATOM 1747 C CA . THR A 1 221 ? -43.412 -5.484 51.268 1.00 78.88 221 THR A CA 1
ATOM 1748 C C . THR A 1 221 ? -43.360 -5.271 52.782 1.00 78.88 221 THR A C 1
ATOM 1750 O O . THR A 1 221 ? -44.383 -5.401 53.460 1.00 78.88 221 THR A O 1
ATOM 1753 N N . LEU A 1 222 ? -42.187 -4.925 53.325 1.00 74.88 222 LEU A N 1
ATOM 1754 C CA . LEU A 1 222 ? -42.009 -4.631 54.749 1.00 74.88 222 LEU A CA 1
ATOM 1755 C C . LEU A 1 222 ? -42.801 -3.395 55.165 1.00 74.88 222 LEU A C 1
ATOM 1757 O O . LEU A 1 222 ? -43.536 -3.446 56.149 1.00 74.88 222 LEU A O 1
ATOM 1761 N N . THR A 1 223 ? -42.704 -2.320 54.385 1.00 74.25 223 THR A N 1
ATOM 1762 C CA . THR A 1 223 ? -43.401 -1.058 54.651 1.00 74.25 223 THR A CA 1
ATOM 1763 C C . THR A 1 223 ? -44.918 -1.260 54.626 1.00 74.25 223 THR A C 1
ATOM 1765 O O . THR A 1 223 ? -45.621 -0.840 55.544 1.00 74.25 223 THR A O 1
ATOM 1768 N N . SER A 1 224 ? -45.429 -1.987 53.627 1.00 75.31 224 SER A N 1
ATOM 1769 C CA . SER A 1 224 ? -46.849 -2.332 53.512 1.00 75.31 224 SER A CA 1
ATOM 1770 C C . SER A 1 224 ? -47.341 -3.163 54.704 1.00 75.31 224 SER A C 1
ATOM 1772 O O . SER A 1 224 ? -48.343 -2.815 55.338 1.00 75.31 224 SER A O 1
ATOM 1774 N N . LYS A 1 225 ? -46.612 -4.226 55.077 1.00 74.19 225 LYS A N 1
ATOM 1775 C CA . LYS A 1 225 ? -46.993 -5.078 56.213 1.00 74.19 225 LYS A CA 1
ATOM 1776 C C . LYS A 1 225 ? -46.923 -4.339 57.543 1.00 74.19 225 LYS A C 1
ATOM 1778 O O . LYS A 1 225 ? -47.857 -4.468 58.335 1.00 74.19 225 LYS A O 1
ATOM 1783 N N . GLN A 1 226 ? -45.868 -3.559 57.775 1.00 70.50 226 GLN A N 1
ATOM 1784 C CA . GLN A 1 226 ? -45.710 -2.744 58.978 1.00 70.50 226 GLN A CA 1
ATOM 1785 C C . GLN A 1 226 ? -46.858 -1.747 59.122 1.00 70.50 226 GLN A C 1
ATOM 1787 O O . GLN A 1 226 ? -47.450 -1.675 60.196 1.00 70.50 226 GLN A O 1
ATOM 1792 N N . ASN A 1 227 ? -47.226 -1.048 58.046 1.00 72.69 227 ASN A N 1
ATOM 1793 C CA . ASN A 1 227 ? -48.368 -0.136 58.054 1.00 72.69 227 ASN A CA 1
ATOM 1794 C C . ASN A 1 227 ? -49.675 -0.874 58.375 1.00 72.69 227 ASN A C 1
ATOM 1796 O O . ASN A 1 227 ? -50.446 -0.403 59.206 1.00 72.69 227 ASN A O 1
ATOM 1800 N N . SER A 1 228 ? -49.898 -2.068 57.806 1.00 71.50 228 SER A N 1
ATOM 1801 C CA . SER A 1 228 ? -51.095 -2.866 58.116 1.00 71.50 228 SER A CA 1
ATOM 1802 C C . SER A 1 228 ? -51.153 -3.307 59.586 1.00 71.50 228 SER A C 1
ATOM 1804 O O . SER A 1 228 ? -52.214 -3.268 60.207 1.00 71.50 228 SER A O 1
ATOM 1806 N N . SER A 1 229 ? -50.014 -3.697 60.165 1.00 70.62 229 SER A N 1
ATOM 1807 C CA . SER A 1 229 ? -49.924 -4.129 61.562 1.00 70.62 229 SER A CA 1
ATOM 1808 C C . SER A 1 229 ? -50.053 -2.951 62.524 1.00 70.62 229 SER A C 1
ATOM 1810 O O . SER A 1 229 ? -50.702 -3.081 63.558 1.00 70.62 229 SER A O 1
ATOM 1812 N N . LEU A 1 230 ? -49.480 -1.794 62.178 1.00 71.31 230 LEU A N 1
ATOM 1813 C CA . LEU A 1 230 ? -49.617 -0.555 62.942 1.00 71.31 230 LEU A CA 1
ATOM 1814 C C . LEU A 1 230 ? -51.078 -0.092 62.975 1.00 71.31 230 LEU A C 1
ATOM 1816 O O . LEU A 1 230 ? -51.571 0.277 64.036 1.00 71.31 230 LEU A O 1
ATOM 1820 N N . GLU A 1 231 ? -51.785 -0.159 61.845 1.00 71.44 231 GLU A N 1
ATOM 1821 C CA . GLU A 1 231 ? -53.218 0.148 61.795 1.00 71.44 231 GLU A CA 1
ATOM 1822 C C . GLU A 1 231 ? -54.042 -0.817 62.658 1.00 71.44 231 GLU A C 1
ATOM 1824 O O . GLU A 1 231 ? -54.910 -0.374 63.407 1.00 71.44 231 GLU A O 1
ATOM 1829 N N . LYS A 1 232 ? -53.720 -2.119 62.663 1.00 72.31 232 LYS A N 1
ATOM 1830 C CA . LYS A 1 232 ? -54.353 -3.082 63.584 1.00 72.31 232 LYS A CA 1
ATOM 1831 C C . LYS A 1 232 ? -54.058 -2.776 65.057 1.00 72.31 232 LYS A C 1
ATOM 1833 O O . LYS A 1 232 ? -54.951 -2.894 65.886 1.00 72.31 232 LYS A O 1
ATOM 1838 N N . LEU A 1 233 ? -52.836 -2.359 65.390 1.00 64.19 233 LEU A N 1
ATOM 1839 C CA . LEU A 1 233 ? -52.450 -1.979 66.756 1.00 64.19 233 LEU A CA 1
ATOM 1840 C C . LEU A 1 233 ? -53.168 -0.712 67.233 1.00 64.19 233 LEU A C 1
ATOM 1842 O O . LEU A 1 233 ? -53.597 -0.664 68.380 1.00 64.19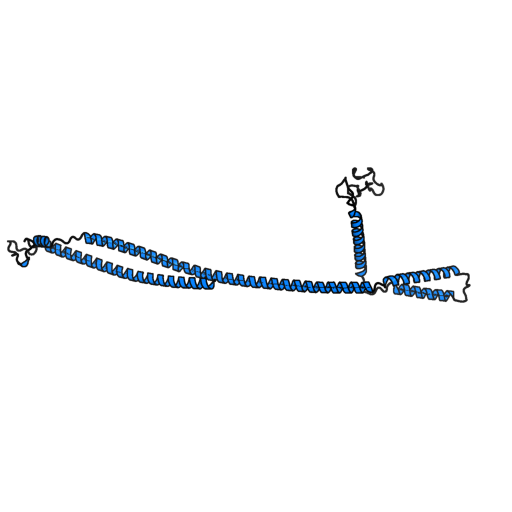 233 LEU A O 1
ATOM 1846 N N . LYS A 1 234 ? -53.362 0.288 66.364 1.00 70.38 234 LYS A N 1
ATOM 1847 C CA . LYS A 1 234 ? -54.144 1.495 66.695 1.00 70.38 234 LYS A CA 1
ATOM 1848 C C . LYS A 1 234 ? -55.609 1.189 67.016 1.00 70.38 234 LYS A C 1
ATOM 1850 O O . LYS A 1 234 ? -56.233 1.945 67.753 1.00 70.38 234 LYS A O 1
ATOM 1855 N N . GLN A 1 235 ? -56.159 0.102 66.472 1.00 65.69 235 GLN A N 1
ATOM 1856 C CA . GLN A 1 235 ? -57.526 -0.336 66.771 1.00 65.69 235 GLN A CA 1
ATOM 1857 C C . GLN A 1 235 ? -57.656 -0.985 68.158 1.00 65.69 235 GLN A C 1
ATOM 1859 O O . GLN A 1 235 ? -58.772 -1.116 68.661 1.00 65.69 235 GLN A O 1
ATOM 1864 N N . ILE A 1 236 ? -56.544 -1.354 68.807 1.00 60.50 236 ILE A N 1
ATOM 1865 C CA . ILE A 1 236 ? -56.548 -1.865 70.179 1.00 60.50 236 ILE A CA 1
ATOM 1866 C C . ILE A 1 236 ? -56.688 -0.677 71.132 1.00 60.50 236 ILE A C 1
ATOM 1868 O O . ILE A 1 236 ? -55.718 -0.018 71.504 1.00 60.50 236 ILE A O 1
ATOM 1872 N N . THR A 1 237 ? -57.920 -0.396 71.542 1.00 57.06 237 THR A N 1
ATOM 1873 C CA . THR A 1 237 ? -58.199 0.509 72.658 1.00 57.06 237 THR A CA 1
ATOM 1874 C C . THR A 1 237 ? -57.951 -0.236 73.964 1.00 57.06 237 THR A C 1
ATOM 1876 O O . THR A 1 237 ? -58.603 -1.241 74.238 1.00 57.06 237 THR A O 1
ATOM 1879 N N . VAL A 1 238 ? -57.010 0.247 74.782 1.00 58.09 238 VAL A N 1
ATOM 1880 C CA . VAL A 1 238 ? -56.850 -0.241 76.158 1.00 58.09 238 VAL A CA 1
ATOM 1881 C C . VAL A 1 238 ? -58.117 0.157 76.919 1.00 58.09 238 VAL A C 1
ATOM 1883 O O . VAL A 1 238 ? -58.376 1.357 77.049 1.00 58.09 238 VAL A O 1
ATOM 1886 N N . PRO A 1 239 ? -58.944 -0.797 77.380 1.00 59.38 239 PRO A N 1
ATOM 1887 C CA . PRO A 1 239 ? -60.137 -0.447 78.126 1.00 59.38 239 PRO A CA 1
ATOM 1888 C C . PRO A 1 239 ? -59.724 0.162 79.462 1.00 59.38 239 PRO A C 1
ATOM 1890 O O . PRO A 1 239 ? -58.775 -0.297 80.098 1.00 59.38 239 PRO A O 1
ATOM 1893 N N . ASP A 1 240 ? -60.459 1.178 79.894 1.00 64.62 240 ASP A N 1
ATOM 1894 C CA . ASP A 1 240 ? -60.287 1.772 81.212 1.00 64.62 240 ASP A CA 1
ATOM 1895 C C . ASP A 1 240 ? -60.419 0.692 82.301 1.00 64.62 240 ASP A C 1
ATOM 1897 O O . ASP A 1 240 ? -61.461 0.042 82.440 1.00 64.62 240 ASP A O 1
ATOM 1901 N N . ILE A 1 241 ? -59.333 0.490 83.054 1.00 62.50 241 ILE A N 1
ATOM 1902 C CA . ILE A 1 241 ? -59.224 -0.511 84.118 1.00 62.50 241 ILE A CA 1
ATOM 1903 C C . ILE A 1 241 ? -60.292 -0.292 85.193 1.00 62.50 241 ILE A C 1
ATOM 1905 O O . ILE A 1 241 ? -60.781 -1.278 85.743 1.00 62.50 241 ILE A O 1
ATOM 1909 N N . GLN A 1 242 ? -60.689 0.953 85.480 1.00 61.84 242 GLN A N 1
ATOM 1910 C CA . GLN A 1 242 ? -61.768 1.233 86.436 1.00 61.84 242 GLN A CA 1
ATOM 1911 C C . GLN A 1 242 ? -63.101 0.702 85.906 1.00 61.84 242 GLN A C 1
ATOM 1913 O O . GLN A 1 242 ? -63.794 -0.048 86.588 1.00 61.84 242 GLN A O 1
ATOM 1918 N N . ARG A 1 243 ? -63.397 0.977 84.635 1.00 66.00 243 ARG A N 1
ATOM 1919 C CA . ARG A 1 243 ? -64.614 0.517 83.954 1.00 66.00 243 ARG A CA 1
ATOM 1920 C C . ARG A 1 243 ? -64.668 -1.005 83.793 1.00 66.00 243 ARG A C 1
ATOM 1922 O O . ARG A 1 243 ? -65.746 -1.600 83.759 1.00 66.00 243 ARG A O 1
ATOM 1929 N N . LEU A 1 244 ? -63.504 -1.644 83.669 1.00 62.50 244 LEU A N 1
ATOM 1930 C CA . LEU A 1 244 ? -63.385 -3.099 83.609 1.00 62.50 244 LEU A CA 1
ATOM 1931 C C . LEU A 1 244 ? -63.600 -3.731 84.992 1.00 62.50 244 LEU A C 1
ATOM 1933 O O . LEU A 1 244 ? -64.323 -4.720 85.095 1.00 62.50 244 LEU A O 1
ATOM 1937 N N . LYS A 1 245 ? -63.040 -3.133 86.053 1.00 59.59 245 LYS A N 1
ATOM 1938 C CA . LYS A 1 245 ? -63.275 -3.545 87.447 1.00 59.59 245 LYS A CA 1
ATOM 1939 C C . LYS A 1 245 ? -64.752 -3.463 87.819 1.00 59.59 245 LYS A C 1
ATOM 1941 O O . LYS A 1 245 ? -65.274 -4.422 88.377 1.00 59.59 245 LYS A O 1
ATOM 1946 N N . GLU A 1 246 ? -65.432 -2.391 87.423 1.00 65.88 246 GLU A N 1
ATOM 1947 C CA . GLU A 1 246 ? -66.875 -2.219 87.639 1.00 65.88 246 GLU A CA 1
ATOM 1948 C C . GLU A 1 246 ? -67.698 -3.324 86.982 1.00 65.88 246 GLU A C 1
ATOM 1950 O O . GLU A 1 246 ? -68.591 -3.898 87.599 1.00 65.88 246 GLU A O 1
ATOM 1955 N N . LYS A 1 247 ? -67.369 -3.681 85.737 1.00 62.06 247 LYS A N 1
ATOM 1956 C CA . LYS A 1 247 ? -68.080 -4.739 85.008 1.00 62.06 247 LYS A CA 1
ATOM 1957 C C . LYS A 1 247 ? -67.811 -6.152 85.529 1.00 62.06 247 LYS A C 1
ATOM 1959 O O . LYS A 1 247 ? -68.657 -7.019 85.334 1.00 62.06 247 LYS A O 1
ATOM 1964 N N . VAL A 1 248 ? -66.639 -6.404 86.116 1.00 60.91 248 VAL A N 1
ATOM 1965 C CA . VAL A 1 248 ? -66.227 -7.742 86.579 1.00 60.91 248 VAL A CA 1
ATOM 1966 C C . VAL A 1 248 ? -66.601 -7.978 88.042 1.00 60.91 248 VAL A C 1
ATOM 1968 O O . VAL A 1 248 ? -67.093 -9.055 88.366 1.00 60.91 248 VAL A O 1
ATOM 1971 N N . CYS A 1 249 ? -66.374 -6.988 88.910 1.00 64.38 249 CYS A N 1
ATOM 1972 C CA . CYS A 1 249 ? -66.578 -7.093 90.357 1.00 64.38 249 CYS A CA 1
ATOM 1973 C C . CYS A 1 249 ? -67.924 -6.480 90.811 1.00 64.38 249 CYS A C 1
ATOM 1975 O O . CYS A 1 249 ? -68.344 -6.733 91.933 1.00 64.38 249 CYS A O 1
ATOM 1977 N N . GLY A 1 250 ? -68.619 -5.709 89.959 1.00 56.28 250 GLY A N 1
ATOM 1978 C CA . GLY A 1 250 ? -69.934 -5.109 90.248 1.00 56.28 250 GLY A CA 1
ATOM 1979 C C . GLY A 1 250 ? -69.904 -3.832 91.104 1.00 56.28 250 GLY A C 1
ATOM 1980 O O . GLY A 1 250 ? -70.908 -3.128 91.170 1.00 56.28 250 GLY A O 1
ATOM 1981 N N . ASP A 1 251 ? -68.758 -3.516 91.715 1.00 57.28 251 ASP A N 1
ATOM 1982 C CA . ASP A 1 251 ? -68.524 -2.347 92.574 1.00 57.28 251 ASP A CA 1
ATOM 1983 C C . ASP A 1 251 ? -67.816 -1.190 91.826 1.00 57.28 251 ASP A C 1
ATOM 1985 O O . ASP A 1 251 ? -67.093 -1.454 90.864 1.00 57.28 251 ASP A O 1
ATOM 1989 N N . PRO A 1 252 ? -67.942 0.082 92.277 1.00 61.12 252 PRO A N 1
ATOM 1990 C CA . PRO A 1 252 ? -67.248 1.240 91.693 1.00 61.12 252 PRO A CA 1
ATOM 1991 C C . PRO A 1 252 ? -65.730 1.028 91.558 1.00 61.12 252 PRO A C 1
ATOM 1993 O O . PRO A 1 252 ? -65.085 0.529 92.486 1.00 61.12 252 PRO A O 1
ATOM 1996 N N . GLY A 1 253 ? -65.144 1.447 90.430 1.00 55.91 253 GLY A N 1
ATOM 1997 C CA . GLY A 1 253 ? -63.821 1.011 89.947 1.00 55.91 253 GLY A CA 1
ATOM 1998 C C . GLY A 1 253 ? -62.602 1.355 90.819 1.00 55.91 253 GLY A C 1
ATOM 1999 O O . GLY A 1 253 ? -61.495 0.874 90.549 1.00 55.91 253 GLY A O 1
ATOM 2000 N N . ASP A 1 254 ? -62.802 2.137 91.879 1.00 61.34 254 ASP A N 1
ATOM 2001 C CA . ASP A 1 254 ? -61.775 2.596 92.821 1.00 61.34 254 ASP A CA 1
ATOM 2002 C C . ASP A 1 254 ? -61.521 1.641 93.998 1.00 61.34 254 ASP A C 1
ATOM 2004 O O . ASP A 1 254 ? -60.571 1.841 94.759 1.00 61.34 254 ASP A O 1
ATOM 2008 N N . ARG A 1 255 ? -62.325 0.579 94.167 1.00 57.94 255 ARG A N 1
ATOM 2009 C CA . ARG A 1 255 ? -62.156 -0.391 95.266 1.00 57.94 255 ARG A CA 1
ATOM 2010 C C . ARG A 1 255 ? -61.412 -1.671 94.839 1.00 57.94 255 ARG A C 1
ATOM 2012 O O . ARG A 1 255 ? -61.608 -2.159 93.726 1.00 57.94 255 ARG A O 1
ATOM 2019 N N . PRO A 1 256 ? -60.541 -2.251 95.694 1.00 58.59 256 PRO A N 1
ATOM 2020 C CA . PRO A 1 256 ? -59.895 -3.535 95.411 1.00 58.59 256 PRO A CA 1
ATOM 2021 C C . PRO A 1 256 ? -60.911 -4.687 95.444 1.00 58.59 256 PRO A C 1
ATOM 2023 O O . PRO A 1 256 ? -61.628 -4.825 96.432 1.00 58.59 256 PRO A O 1
ATOM 2026 N N . CYS A 1 257 ? -60.898 -5.583 94.447 1.00 57.91 257 CYS A N 1
ATOM 2027 C CA . CYS A 1 257 ? -61.818 -6.739 94.380 1.00 57.91 257 CYS A CA 1
ATOM 2028 C C . CYS A 1 257 ? -61.634 -7.771 95.519 1.00 57.91 257 CYS A C 1
ATOM 2030 O O . CYS A 1 257 ? -62.343 -8.766 95.571 1.00 57.91 257 CYS A O 1
ATOM 2032 N N . VAL A 1 258 ? -60.688 -7.548 96.438 1.00 54.47 258 VAL A N 1
ATOM 2033 C CA . VAL A 1 258 ? -60.462 -8.379 97.634 1.00 54.47 258 VAL A CA 1
ATOM 2034 C C . VAL A 1 258 ? -61.479 -8.064 98.747 1.00 54.47 258 VAL A C 1
ATOM 2036 O O . VAL A 1 258 ? -61.646 -8.860 99.662 1.00 54.47 258 VAL A O 1
ATOM 2039 N N . LEU A 1 259 ? -62.177 -6.923 98.672 1.00 50.44 259 LEU A N 1
ATOM 2040 C CA . LEU A 1 259 ? -63.164 -6.478 99.669 1.00 50.44 259 LEU A CA 1
ATOM 2041 C C . LEU A 1 259 ? -64.628 -6.729 99.267 1.00 50.44 259 LEU A C 1
ATOM 2043 O O . LEU A 1 259 ? -65.527 -6.420 100.047 1.00 50.44 259 LEU A O 1
ATOM 2047 N N . SER A 1 260 ? -64.878 -7.284 98.080 1.00 51.03 260 SER A N 1
ATOM 2048 C CA . SER A 1 260 ? -66.228 -7.579 97.596 1.00 51.03 260 SER A CA 1
ATOM 2049 C C . SER A 1 260 ? -66.681 -8.944 98.131 1.00 51.03 260 SER A C 1
ATOM 2051 O O . SER A 1 260 ? -66.295 -9.990 97.605 1.00 51.03 260 SER A O 1
ATOM 2053 N N . SER A 1 261 ? -67.487 -8.953 99.198 1.00 47.31 261 SER A N 1
ATOM 2054 C CA . SER A 1 261 ? -68.156 -10.171 99.674 1.00 47.31 261 SER A CA 1
ATOM 2055 C C . SER A 1 261 ? -69.094 -10.698 98.590 1.00 47.31 261 SER A C 1
ATOM 2057 O O . SER A 1 261 ? -70.128 -10.100 98.299 1.00 47.31 261 SER A O 1
ATOM 2059 N N . CYS A 1 262 ? -68.740 -11.835 97.997 1.00 49.75 262 CYS A N 1
ATOM 2060 C CA . CYS A 1 262 ? -69.585 -12.564 97.055 1.00 49.75 262 CYS A CA 1
ATOM 2061 C C . CYS A 1 262 ? -70.681 -13.346 97.805 1.00 49.75 262 CYS A C 1
ATOM 2063 O O . CYS A 1 262 ? -70.691 -14.568 97.757 1.00 49.75 262 CYS A O 1
ATOM 2065 N N . ASP A 1 263 ? -71.590 -12.652 98.496 1.00 41.59 263 ASP A N 1
ATOM 2066 C CA . ASP A 1 263 ? -72.727 -13.256 99.217 1.00 41.59 263 ASP A CA 1
ATOM 2067 C C . ASP A 1 263 ? -74.073 -12.823 98.602 1.00 41.59 263 ASP A C 1
ATOM 2069 O O . ASP A 1 263 ? -74.951 -12.256 99.251 1.00 41.59 263 ASP A O 1
ATOM 2073 N N . GLY A 1 264 ? -74.233 -13.087 97.302 1.00 45.94 264 GLY A N 1
ATOM 2074 C CA . GLY A 1 264 ? -75.530 -13.065 96.617 1.00 45.94 264 GLY A CA 1
ATOM 2075 C C . GLY A 1 264 ? -76.117 -14.482 96.489 1.00 45.94 264 GLY A C 1
ATOM 2076 O O . GLY A 1 264 ? -75.346 -15.438 96.413 1.00 45.94 264 GLY A O 1
ATOM 2077 N N . PRO A 1 265 ? -77.454 -14.669 96.408 1.00 38.53 265 PRO A N 1
ATOM 2078 C CA . PRO A 1 265 ? -78.137 -15.960 96.612 1.00 38.53 265 PRO A CA 1
ATOM 2079 C C . PRO A 1 265 ? -77.980 -16.987 95.472 1.00 38.53 265 PRO A C 1
ATOM 2081 O O . PRO A 1 265 ? -78.811 -17.871 95.282 1.00 38.53 265 PRO A O 1
ATOM 2084 N N . SER A 1 266 ? -76.935 -16.892 94.664 1.00 43.44 266 SER A N 1
ATOM 2085 C CA . SER A 1 266 ? -76.628 -17.860 93.619 1.00 43.44 266 SER A CA 1
ATOM 2086 C C . SER A 1 266 ? -75.120 -18.021 93.568 1.00 43.44 266 SER A C 1
ATOM 2088 O O . SER A 1 266 ? -74.431 -17.251 92.908 1.00 43.44 266 SER A O 1
ATOM 2090 N N . GLY A 1 267 ? -74.624 -19.016 94.308 1.00 46.69 267 GLY A N 1
ATOM 2091 C CA . GLY A 1 267 ? -73.227 -19.446 94.334 1.00 46.69 267 GLY A CA 1
ATOM 2092 C C . GLY A 1 267 ? -72.769 -20.020 92.992 1.00 46.69 267 GLY A C 1
ATOM 2093 O O . GLY A 1 267 ? -72.504 -21.212 92.875 1.00 46.69 267 GLY A O 1
ATOM 2094 N N . GLY A 1 268 ? -72.698 -19.171 91.972 1.00 45.09 268 GLY A N 1
ATOM 2095 C CA . GLY A 1 268 ? -72.015 -19.433 90.717 1.00 45.09 268 GLY A CA 1
ATOM 2096 C C . GLY A 1 268 ? -70.657 -18.752 90.759 1.00 45.09 268 GLY A C 1
ATOM 2097 O O . GLY A 1 268 ? -70.578 -17.556 91.030 1.00 45.09 268 GLY A O 1
ATOM 2098 N N . GLY A 1 269 ? -69.591 -19.515 90.509 1.00 54.09 269 GLY A N 1
ATOM 2099 C CA . GLY A 1 269 ? -68.250 -18.971 90.299 1.00 54.09 269 GLY A CA 1
ATOM 2100 C C . GLY A 1 269 ? -68.213 -17.904 89.197 1.00 54.09 269 GLY A C 1
ATOM 2101 O O . GLY A 1 269 ? -69.217 -17.637 88.540 1.00 54.09 269 GLY A O 1
ATOM 2102 N N . SER A 1 270 ? -67.041 -17.284 89.021 1.00 50.09 270 SER A N 1
ATOM 2103 C CA . SER A 1 270 ? -66.816 -16.134 88.134 1.00 50.09 270 SER A CA 1
ATOM 2104 C C . SER A 1 270 ? -67.666 -16.150 86.848 1.00 50.09 270 SER A C 1
ATOM 2106 O O . SER A 1 270 ? -67.725 -17.178 86.170 1.00 50.09 270 SER A O 1
ATOM 2108 N N . PRO A 1 271 ? -68.303 -15.022 86.476 1.00 54.72 271 PRO A N 1
ATOM 2109 C CA . PRO A 1 271 ? -69.237 -14.981 85.357 1.00 54.72 271 PRO A CA 1
ATOM 2110 C C . PRO A 1 271 ? -68.546 -15.332 84.025 1.00 54.72 271 PRO A C 1
ATOM 2112 O O . PRO A 1 271 ? -67.358 -15.050 83.862 1.00 54.72 271 PRO A O 1
ATOM 2115 N N . PRO A 1 272 ? -69.279 -15.854 83.019 1.00 56.91 272 PRO A N 1
ATOM 2116 C CA . PRO A 1 272 ? -68.736 -16.269 81.711 1.00 56.91 272 PRO A CA 1
ATOM 2117 C C . PRO A 1 272 ? -67.979 -15.160 80.955 1.00 56.91 272 PRO A C 1
ATOM 2119 O O . PRO A 1 272 ? -67.190 -15.434 80.052 1.00 56.91 272 PRO A O 1
ATOM 2122 N N . LEU A 1 273 ? -68.164 -13.901 81.357 1.00 54.81 273 LEU A N 1
ATOM 2123 C CA . LEU A 1 273 ? -67.405 -12.754 80.867 1.00 54.81 273 LEU A CA 1
ATOM 2124 C C . LEU A 1 273 ? -65.903 -12.835 81.199 1.00 54.81 273 LEU A C 1
ATOM 2126 O O . LEU A 1 273 ? -65.100 -12.391 80.383 1.00 54.81 273 LEU A O 1
ATOM 2130 N N . SER A 1 274 ? -65.498 -13.421 82.336 1.00 57.91 274 SER A N 1
ATOM 2131 C CA . SER A 1 274 ? -64.073 -13.567 82.683 1.00 57.91 274 SER A CA 1
ATOM 2132 C C . SER A 1 274 ? -63.387 -14.671 81.875 1.00 57.91 274 SER A C 1
ATOM 2134 O O . SER A 1 274 ? -62.241 -14.507 81.464 1.00 57.91 274 SER A O 1
ATOM 2136 N N . SER A 1 275 ? -64.104 -15.762 81.585 1.00 59.22 275 SER A N 1
ATOM 2137 C CA . SER A 1 275 ? -63.642 -16.842 80.705 1.00 59.22 275 SER A CA 1
ATOM 2138 C C . SER A 1 275 ? -63.457 -16.344 79.269 1.00 59.22 275 SER A C 1
ATOM 2140 O O . SER A 1 275 ? -62.40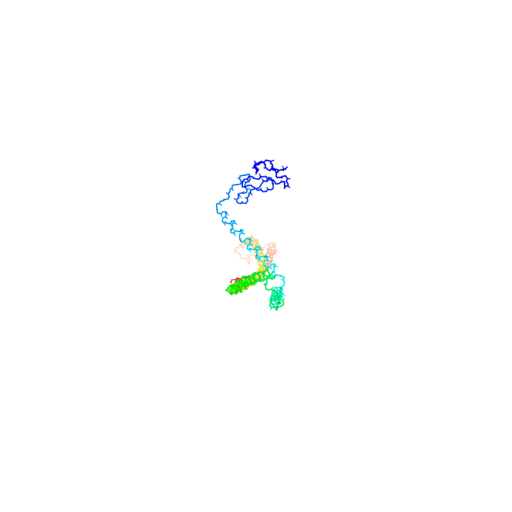0 -16.579 78.686 1.00 59.22 275 SER A O 1
ATOM 2142 N N . ASN A 1 276 ? -64.418 -15.584 78.732 1.00 63.19 276 ASN A N 1
ATOM 2143 C CA . ASN A 1 276 ? -64.278 -14.966 77.411 1.00 63.19 276 ASN A CA 1
ATOM 2144 C C . ASN A 1 276 ? -63.146 -13.929 77.369 1.00 63.19 276 ASN A C 1
ATOM 2146 O O . ASN A 1 276 ? -62.428 -13.857 76.375 1.00 63.19 276 ASN A O 1
ATOM 2150 N N . ALA A 1 277 ? -62.948 -13.155 78.440 1.00 67.81 277 ALA A N 1
ATOM 2151 C CA . ALA A 1 277 ? -61.839 -12.206 78.527 1.00 67.81 277 ALA A CA 1
ATOM 2152 C C . ALA A 1 277 ? -60.474 -12.912 78.569 1.00 67.81 277 ALA A C 1
ATOM 2154 O O . ALA A 1 277 ? -59.542 -12.482 77.892 1.00 67.81 277 ALA A O 1
ATOM 2155 N N . LEU A 1 278 ? -60.357 -14.015 79.318 1.00 70.81 278 LEU A N 1
ATOM 2156 C CA . LEU A 1 278 ? -59.139 -14.824 79.360 1.00 70.81 278 LEU A CA 1
ATOM 2157 C C . LEU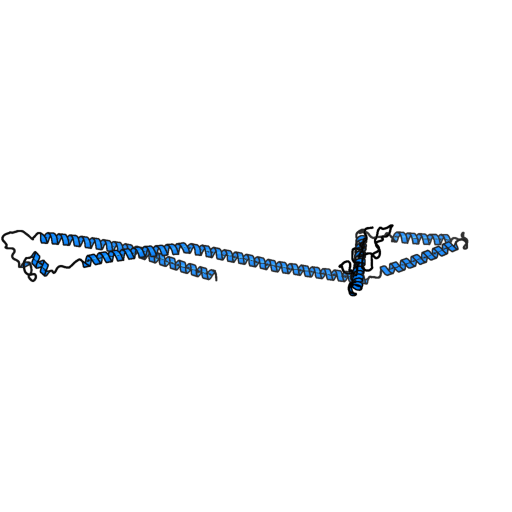 A 1 278 ? -58.848 -15.459 77.996 1.00 70.81 278 LEU A C 1
ATOM 2159 O O . LEU A 1 278 ? -57.708 -15.421 77.541 1.00 70.81 278 LEU A O 1
ATOM 2163 N N . GLN A 1 279 ? -59.872 -15.986 77.322 1.00 73.12 279 GLN A N 1
ATOM 2164 C CA . GLN A 1 279 ? -59.719 -16.577 75.997 1.00 73.12 279 GLN A CA 1
ATOM 2165 C C . GLN A 1 279 ? -59.313 -15.533 74.948 1.00 73.12 279 GLN A C 1
ATOM 2167 O O . GLN A 1 279 ? -58.370 -15.764 74.195 1.00 73.12 279 GLN A O 1
ATOM 2172 N N . GLN A 1 280 ? -59.920 -14.342 74.958 1.00 72.94 280 GLN A N 1
ATOM 2173 C CA . GLN A 1 280 ? -59.496 -13.235 74.094 1.00 72.94 280 GLN A CA 1
ATOM 2174 C C . GLN A 1 280 ? -58.074 -12.751 74.408 1.00 72.94 280 GLN A C 1
ATOM 2176 O O . GLN A 1 280 ? -57.325 -12.417 73.491 1.00 72.94 280 GLN A O 1
ATOM 2181 N N . ALA A 1 281 ? -57.674 -12.733 75.683 1.00 73.50 281 ALA A N 1
ATOM 2182 C CA . ALA A 1 281 ? -56.308 -12.393 76.072 1.00 73.50 281 ALA A CA 1
ATOM 2183 C C . ALA A 1 281 ? -55.296 -13.435 75.564 1.00 73.50 281 ALA A C 1
ATOM 2185 O O . ALA A 1 281 ? -54.242 -13.061 75.056 1.00 73.50 281 ALA A O 1
ATOM 2186 N N . GLN A 1 282 ? -55.633 -14.726 75.632 1.00 77.12 282 GLN A N 1
ATOM 2187 C CA . GLN A 1 282 ? -54.808 -15.811 75.092 1.00 77.12 282 GLN A CA 1
ATOM 2188 C C . GLN A 1 282 ? -54.728 -15.773 73.559 1.00 77.12 282 GLN A C 1
ATOM 2190 O O . GLN A 1 282 ? -53.652 -15.963 72.991 1.00 77.12 282 GLN A O 1
ATOM 2195 N N . GLU A 1 283 ? -55.834 -15.475 72.874 1.00 76.69 283 GLU A N 1
ATOM 2196 C CA . GLU A 1 283 ? -55.849 -15.273 71.421 1.00 76.69 283 GLU A CA 1
ATOM 2197 C C . GLU A 1 283 ? -54.977 -14.076 71.020 1.00 76.69 283 GLU A C 1
ATOM 2199 O O . GLU A 1 283 ? -54.145 -14.200 70.116 1.00 76.69 283 GLU A O 1
ATOM 2204 N N . ALA A 1 284 ? -55.085 -12.952 71.735 1.00 75.19 284 ALA A N 1
ATOM 2205 C CA . ALA A 1 284 ? -54.237 -11.781 71.528 1.00 75.19 284 ALA A CA 1
ATOM 2206 C C . ALA A 1 284 ? -52.754 -12.094 71.780 1.00 75.19 284 ALA A C 1
ATOM 2208 O O . ALA A 1 284 ? -51.899 -11.714 70.978 1.00 75.19 284 ALA A O 1
ATOM 2209 N N . GLU A 1 285 ? -52.436 -12.840 72.840 1.00 75.62 285 GLU A N 1
ATOM 2210 C CA . GLU A 1 285 ? -51.070 -13.281 73.125 1.00 75.62 285 GLU A CA 1
ATOM 2211 C C . GLU A 1 285 ? -50.523 -14.168 71.995 1.00 75.62 285 GLU A C 1
ATOM 2213 O O . GLU A 1 285 ? -49.396 -13.965 71.535 1.00 75.62 285 GLU A O 1
ATOM 2218 N N . SER A 1 286 ? -51.328 -15.106 71.485 1.00 78.38 286 SER A N 1
ATOM 2219 C CA . SER A 1 286 ? -50.941 -15.967 70.360 1.00 78.38 286 SER A CA 1
ATOM 2220 C C . SER A 1 286 ? -50.678 -15.164 69.078 1.00 78.38 286 SER A C 1
ATOM 2222 O O . SER A 1 286 ? -49.695 -15.415 68.374 1.00 78.38 286 SER A O 1
ATOM 2224 N N . ALA A 1 287 ? -51.499 -14.143 68.808 1.00 75.25 287 ALA A N 1
ATOM 2225 C CA . ALA A 1 287 ? -51.337 -13.255 67.665 1.00 75.25 287 ALA A CA 1
ATOM 2226 C C . ALA A 1 287 ? -50.061 -12.407 67.785 1.00 75.25 287 ALA A C 1
ATOM 2228 O O . ALA A 1 287 ? -49.334 -12.256 66.802 1.00 75.25 287 ALA A O 1
ATOM 2229 N N . ILE A 1 288 ? -49.748 -11.911 68.989 1.00 75.31 288 ILE A N 1
ATOM 2230 C CA . ILE A 1 288 ? -48.510 -11.171 69.273 1.00 75.31 288 ILE A CA 1
ATOM 2231 C C . ILE A 1 288 ? -47.285 -12.074 69.091 1.00 75.31 288 ILE A C 1
ATOM 2233 O O . ILE A 1 288 ? -46.310 -11.650 68.468 1.00 75.31 288 ILE A O 1
ATOM 2237 N N . ARG A 1 289 ? -47.330 -13.325 69.571 1.00 77.19 289 ARG A N 1
ATOM 2238 C CA . ARG A 1 289 ? -46.233 -14.289 69.374 1.00 77.19 289 ARG A CA 1
ATOM 2239 C C . ARG A 1 289 ? -45.997 -14.582 67.889 1.00 77.19 289 ARG A C 1
ATOM 2241 O O . ARG A 1 289 ? -44.865 -14.460 67.434 1.00 77.19 289 ARG A O 1
ATOM 2248 N N . ASN A 1 290 ? -47.053 -14.843 67.115 1.00 78.62 290 ASN A N 1
ATOM 2249 C CA . ASN A 1 290 ? -46.951 -15.040 65.662 1.00 78.62 290 ASN A CA 1
ATOM 2250 C C . ASN A 1 290 ? -46.370 -13.802 64.952 1.00 78.62 290 ASN A C 1
ATOM 2252 O O . ASN A 1 290 ? -45.515 -13.917 64.075 1.00 78.62 290 ASN A O 1
ATOM 2256 N N . LEU A 1 291 ? -46.784 -12.596 65.355 1.00 75.38 291 LEU A N 1
ATOM 2257 C CA . LEU A 1 291 ? -46.224 -11.359 64.809 1.00 75.38 291 LEU A CA 1
ATOM 2258 C C . LEU A 1 291 ? -44.724 -11.233 65.123 1.00 75.38 291 LEU A C 1
ATOM 2260 O O . LEU A 1 291 ? -43.943 -10.858 64.250 1.00 75.38 291 LEU A O 1
ATOM 2264 N N . SER A 1 292 ? -44.321 -11.580 66.347 1.00 74.56 292 SER A N 1
ATOM 2265 C CA . SER A 1 292 ? -42.918 -11.595 66.774 1.00 74.56 292 SER A CA 1
ATOM 2266 C C . SER A 1 292 ? -42.081 -12.565 65.930 1.00 74.56 292 SER A C 1
ATOM 2268 O O . SER A 1 292 ? -41.018 -12.188 65.428 1.00 74.56 292 SER A O 1
ATOM 2270 N N . ASP A 1 293 ? -42.594 -13.772 65.675 1.00 80.75 293 ASP A N 1
ATOM 2271 C CA . ASP A 1 293 ? -41.934 -14.770 64.826 1.00 80.75 293 ASP A CA 1
ATOM 2272 C C . ASP A 1 293 ? -41.786 -14.282 63.376 1.00 80.75 293 ASP A C 1
ATOM 2274 O O . ASP A 1 293 ? -40.723 -14.434 62.766 1.00 80.75 293 ASP A O 1
ATOM 2278 N N . GLN A 1 294 ? -42.811 -13.619 62.825 1.00 75.81 294 GLN A N 1
ATOM 2279 C CA . GLN A 1 294 ? -42.742 -13.014 61.490 1.00 75.81 294 GLN A CA 1
ATOM 2280 C C . GLN A 1 294 ? -41.696 -11.898 61.411 1.00 75.81 294 GLN A C 1
ATOM 2282 O O . GLN A 1 294 ? -40.904 -11.868 60.465 1.00 75.81 294 GLN A O 1
ATOM 2287 N N . VAL A 1 295 ? -41.645 -11.013 62.411 1.00 75.19 295 VAL A N 1
ATOM 2288 C CA . VAL A 1 295 ? -40.640 -9.940 62.497 1.00 75.19 295 VAL A CA 1
ATOM 2289 C C . VAL A 1 295 ? -39.230 -10.524 62.572 1.00 75.19 295 VAL A C 1
ATOM 2291 O O . VAL A 1 295 ? -38.316 -10.030 61.905 1.00 75.19 295 VAL A O 1
ATOM 2294 N N . GLN A 1 296 ? -39.042 -11.608 63.324 1.00 76.88 296 GLN A N 1
ATOM 2295 C CA . GLN A 1 296 ? -37.757 -12.294 63.404 1.00 76.88 296 GLN A CA 1
ATOM 2296 C C . GLN A 1 296 ? -37.375 -12.958 62.070 1.00 76.88 296 GLN A C 1
ATOM 2298 O O . GLN A 1 296 ? -36.221 -12.865 61.639 1.00 76.88 296 GLN A O 1
ATOM 2303 N N . GLY A 1 297 ? -38.341 -13.560 61.368 1.00 78.00 297 GLY A N 1
ATOM 2304 C CA . GLY A 1 297 ? -38.161 -14.073 60.009 1.00 78.00 297 GLY A CA 1
ATOM 2305 C C . GLY A 1 297 ? -37.710 -12.983 59.031 1.00 78.00 297 GLY A C 1
ATOM 2306 O O . GLY A 1 297 ? -36.722 -13.157 58.313 1.00 78.00 297 GLY A O 1
ATOM 2307 N N . TRP A 1 298 ? -38.354 -11.816 59.065 1.00 73.06 298 TRP A N 1
ATOM 2308 C CA . TRP A 1 298 ? -37.977 -10.665 58.240 1.00 73.06 298 TRP A CA 1
ATOM 2309 C C . TRP A 1 298 ? -36.600 -10.114 58.585 1.00 73.06 298 TRP A C 1
ATOM 2311 O O . TRP A 1 298 ? -35.822 -9.807 57.684 1.00 73.06 298 TRP A O 1
ATOM 2321 N N . LYS A 1 299 ? -36.249 -10.048 59.871 1.00 74.62 299 LYS A N 1
ATOM 2322 C CA . LYS A 1 299 ? -34.909 -9.646 60.317 1.00 74.62 299 LYS A CA 1
ATOM 2323 C C . LYS A 1 299 ? -33.823 -10.553 59.732 1.00 74.62 299 LYS A C 1
ATOM 2325 O O . LYS A 1 299 ? -32.766 -10.067 59.323 1.00 74.62 299 LYS A O 1
ATOM 2330 N N . ASN A 1 300 ? -34.087 -11.856 59.648 1.00 79.31 300 ASN A N 1
ATOM 2331 C CA . ASN A 1 300 ? -33.169 -12.815 59.035 1.00 79.31 300 ASN A CA 1
ATOM 2332 C C . ASN A 1 300 ? -33.077 -12.639 57.512 1.00 79.31 300 ASN A C 1
ATOM 2334 O O . ASN A 1 300 ? -31.972 -12.646 56.968 1.00 79.31 300 ASN A O 1
ATOM 2338 N N . GLN A 1 301 ? -34.202 -12.411 56.825 1.00 76.94 301 GLN A N 1
ATOM 2339 C CA . GLN A 1 301 ? -34.188 -12.090 55.392 1.00 76.94 301 GLN A CA 1
ATOM 2340 C C . GLN A 1 301 ? -33.400 -10.803 55.114 1.00 76.94 301 GLN A C 1
ATOM 2342 O O . GLN A 1 301 ? -32.527 -10.800 54.247 1.00 76.94 301 GLN A O 1
ATOM 2347 N N . LEU A 1 302 ? -33.620 -9.747 55.903 1.00 74.25 302 LEU A N 1
ATOM 2348 C CA . LEU A 1 302 ? -32.914 -8.472 55.780 1.00 74.25 302 LEU A CA 1
ATOM 2349 C C . LEU A 1 302 ? -31.399 -8.635 55.963 1.00 74.25 302 LEU A C 1
ATOM 2351 O O . LEU A 1 302 ? -30.621 -8.069 55.198 1.00 74.25 302 LEU A O 1
ATOM 2355 N N . LYS A 1 303 ? -30.965 -9.466 56.922 1.00 79.31 303 LYS A N 1
ATOM 2356 C CA . LYS A 1 303 ? -29.545 -9.819 57.096 1.00 79.31 303 LYS A CA 1
ATOM 2357 C C . LYS A 1 303 ? -28.954 -10.501 55.862 1.00 79.31 303 LYS A C 1
ATOM 2359 O O . LYS A 1 303 ? -27.856 -10.137 55.441 1.00 79.31 303 LYS A O 1
ATOM 2364 N N . ASN A 1 304 ? -29.657 -11.470 55.277 1.00 75.81 304 ASN A N 1
ATOM 2365 C CA . ASN A 1 304 ? -29.175 -12.175 54.085 1.00 75.81 304 ASN A CA 1
ATOM 2366 C C . ASN A 1 304 ? -29.027 -11.230 52.891 1.00 75.81 304 ASN A C 1
ATOM 2368 O O . ASN A 1 304 ? -28.028 -11.282 52.175 1.00 75.81 304 ASN A O 1
ATOM 2372 N N . ILE A 1 305 ? -29.989 -10.330 52.710 1.00 74.56 305 ILE A N 1
ATOM 2373 C CA . ILE A 1 305 ? -29.963 -9.371 51.610 1.00 74.56 305 ILE A CA 1
ATOM 2374 C C . ILE A 1 305 ? -28.886 -8.312 51.838 1.00 74.56 305 ILE A C 1
ATOM 2376 O O . ILE A 1 305 ? -28.163 -7.978 50.908 1.00 74.56 305 ILE A O 1
ATOM 2380 N N . SER A 1 306 ? -28.711 -7.832 53.072 1.00 75.25 306 SER A N 1
ATOM 2381 C CA . SER A 1 306 ? -27.606 -6.934 53.426 1.00 75.25 306 SER A CA 1
ATOM 2382 C C . SER A 1 306 ? -26.251 -7.565 53.088 1.00 75.25 306 SER A C 1
ATOM 2384 O O . SER A 1 306 ? -25.388 -6.902 52.517 1.00 75.25 306 SER A O 1
ATOM 2386 N N . LYS A 1 307 ? -26.088 -8.872 53.325 1.00 81.94 307 LYS A N 1
ATOM 2387 C CA . LYS A 1 307 ? -24.886 -9.611 52.921 1.00 81.94 307 LYS A CA 1
ATOM 2388 C C . LYS A 1 307 ? -24.719 -9.670 51.395 1.00 81.94 307 LYS A C 1
ATOM 2390 O O . LYS A 1 307 ? -23.617 -9.459 50.900 1.00 81.94 307 LYS A O 1
ATOM 2395 N N . LEU A 1 308 ? -25.798 -9.917 50.649 1.00 75.56 308 LEU A N 1
ATOM 2396 C CA . LEU A 1 308 ? -25.813 -9.884 49.176 1.00 75.56 308 LEU A CA 1
ATOM 2397 C C . LEU A 1 308 ? -25.499 -8.491 48.609 1.00 75.56 308 LEU A C 1
ATOM 2399 O O . LEU A 1 308 ? -24.785 -8.377 47.610 1.00 75.56 308 LEU A O 1
ATOM 2403 N N . ALA A 1 309 ? -25.993 -7.438 49.257 1.00 72.56 309 ALA A N 1
ATOM 2404 C CA . ALA A 1 309 ? -25.713 -6.055 48.902 1.00 72.56 309 ALA A CA 1
ATOM 2405 C C . ALA A 1 309 ? -24.232 -5.721 49.115 1.00 72.56 309 ALA A C 1
ATOM 2407 O O . ALA A 1 309 ? -23.613 -5.130 48.232 1.00 72.56 309 ALA A O 1
ATOM 2408 N N . GLU A 1 310 ? -23.637 -6.169 50.224 1.00 79.69 310 GLU A N 1
ATOM 2409 C CA . GLU A 1 310 ? -22.213 -5.951 50.491 1.00 79.69 310 GLU A CA 1
ATOM 2410 C C . GLU A 1 310 ? -21.326 -6.719 49.499 1.00 79.69 310 GLU A C 1
ATOM 2412 O O . GLU A 1 310 ? -20.343 -6.176 48.997 1.00 79.69 310 GLU A O 1
ATOM 2417 N N . ILE A 1 311 ? -21.709 -7.949 49.131 1.00 81.12 311 ILE A N 1
ATOM 2418 C CA . ILE A 1 311 ? -21.042 -8.702 48.057 1.00 81.12 311 ILE A CA 1
ATOM 2419 C C . ILE A 1 311 ? -21.131 -7.930 46.737 1.00 81.12 311 ILE A C 1
ATOM 2421 O O . ILE A 1 311 ? -20.110 -7.707 46.091 1.00 81.12 311 ILE A O 1
ATOM 2425 N N . SER A 1 312 ? -22.325 -7.464 46.364 1.00 75.19 312 SER A N 1
ATOM 2426 C CA . SER A 1 312 ? -22.539 -6.713 45.120 1.00 75.19 312 SER A CA 1
ATOM 2427 C C . SER A 1 312 ? -21.742 -5.408 45.085 1.00 75.19 312 SER A C 1
ATOM 2429 O O . SER A 1 312 ? -21.160 -5.069 44.055 1.00 75.19 312 SER A O 1
ATOM 2431 N N . LYS A 1 313 ? -21.664 -4.693 46.213 1.00 80.31 313 LYS A N 1
ATOM 2432 C CA . LYS A 1 313 ? -20.848 -3.484 46.383 1.00 80.31 313 LYS A CA 1
ATOM 2433 C C . LYS A 1 313 ? -19.362 -3.786 46.203 1.00 80.31 313 LYS A C 1
ATOM 2435 O O . LYS A 1 313 ? -18.692 -3.086 45.448 1.00 80.31 313 LYS A O 1
ATOM 2440 N N . ASN A 1 314 ? -18.855 -4.841 46.836 1.00 80.94 314 ASN A N 1
ATOM 2441 C CA . ASN A 1 314 ? -17.456 -5.245 46.696 1.00 80.94 314 ASN A CA 1
ATOM 2442 C C . ASN A 1 314 ? -17.128 -5.657 45.255 1.00 80.94 314 ASN A C 1
ATOM 2444 O O . ASN A 1 314 ? -16.099 -5.249 44.720 1.00 80.94 314 ASN A O 1
ATOM 2448 N N . SER A 1 315 ? -18.025 -6.388 44.587 1.00 77.50 315 SER A N 1
ATOM 2449 C CA . SER A 1 315 ? -17.876 -6.722 43.167 1.00 77.50 315 SER A CA 1
ATOM 2450 C C . SER A 1 315 ? -17.877 -5.477 42.272 1.00 77.50 315 SER A C 1
ATOM 2452 O O . SER A 1 315 ? -17.076 -5.397 41.342 1.00 77.50 315 SER A O 1
ATOM 2454 N N . ALA A 1 316 ? -18.718 -4.479 42.560 1.00 73.12 316 ALA A N 1
ATOM 2455 C CA . ALA A 1 316 ? -18.738 -3.213 41.826 1.00 73.12 316 ALA A CA 1
ATOM 2456 C C . ALA A 1 316 ? -17.458 -2.383 42.042 1.00 73.12 316 ALA A C 1
ATOM 2458 O O . ALA A 1 316 ? -16.947 -1.785 41.095 1.00 73.12 316 ALA A O 1
ATOM 2459 N N . LEU A 1 317 ? -16.898 -2.379 43.257 1.00 79.94 317 LEU A N 1
ATOM 2460 C CA . LEU A 1 317 ? -15.617 -1.727 43.552 1.00 79.94 317 LEU A CA 1
ATOM 2461 C C . LEU A 1 317 ? -14.457 -2.391 42.802 1.00 79.94 317 LEU A C 1
ATOM 2463 O O . LEU A 1 317 ? -13.671 -1.700 42.158 1.00 79.94 317 LEU A O 1
ATOM 2467 N N . GLN A 1 318 ? -14.396 -3.725 42.805 1.00 82.62 318 GLN A N 1
ATOM 2468 C CA . GLN A 1 318 ? -13.398 -4.468 42.029 1.00 82.62 318 GLN A CA 1
ATOM 2469 C C . GLN A 1 318 ? -13.520 -4.201 40.525 1.00 82.62 318 GLN A C 1
ATOM 2471 O O . GLN A 1 318 ? -12.516 -4.104 39.819 1.00 82.62 318 GLN A O 1
ATOM 2476 N N . LEU A 1 319 ? -14.748 -4.073 40.025 1.00 77.00 319 LEU A N 1
ATOM 2477 C CA . LEU A 1 319 ? -15.008 -3.739 38.631 1.00 77.00 319 LEU A CA 1
ATOM 2478 C C . LEU A 1 319 ? -14.532 -2.325 38.279 1.00 77.00 319 LEU A C 1
ATOM 2480 O O . LEU A 1 319 ? -13.862 -2.140 37.266 1.00 77.00 319 LEU A O 1
ATOM 2484 N N . SER A 1 320 ? -14.843 -1.345 39.129 1.00 74.75 320 SER A N 1
ATOM 2485 C CA . SER A 1 320 ? -14.358 0.036 39.024 1.00 74.75 320 SER A CA 1
ATOM 2486 C C . SER A 1 320 ? -12.829 0.087 38.960 1.00 74.75 320 SER A C 1
ATOM 2488 O O . SER A 1 320 ? -12.251 0.737 38.086 1.00 74.75 320 SER A O 1
ATOM 2490 N N . GLU A 1 321 ? -12.158 -0.665 39.830 1.00 82.12 321 GLU A N 1
ATOM 2491 C CA . GLU A 1 321 ? -10.702 -0.722 39.861 1.00 82.12 321 GLU A CA 1
ATOM 2492 C C . GLU A 1 321 ? -10.121 -1.378 38.601 1.00 82.12 321 GLU A C 1
ATOM 2494 O O . GLU A 1 321 ? -9.172 -0.854 38.013 1.00 82.12 321 GLU A O 1
ATOM 2499 N N . LYS A 1 322 ? -10.740 -2.462 38.112 1.00 78.44 322 LYS A N 1
ATOM 2500 C CA . LYS A 1 322 ? -10.388 -3.065 36.817 1.00 78.44 322 LYS A CA 1
ATOM 2501 C C . LYS A 1 322 ? -10.565 -2.078 35.661 1.00 78.44 322 LYS A C 1
ATOM 2503 O O . LYS A 1 322 ? -9.657 -1.964 34.844 1.00 78.44 322 LYS A O 1
ATOM 2508 N N . LEU A 1 323 ? -11.678 -1.344 35.601 1.00 74.56 323 LEU A N 1
ATOM 2509 C CA . LEU A 1 323 ? -11.937 -0.322 34.576 1.00 74.56 323 LEU A CA 1
ATOM 2510 C C . LEU A 1 323 ? -10.889 0.793 34.603 1.00 74.56 323 LEU A C 1
ATOM 2512 O O . LEU A 1 323 ? -10.375 1.176 33.554 1.00 74.56 323 LEU A O 1
ATOM 2516 N N . ARG A 1 324 ? -10.511 1.265 35.794 1.00 76.62 324 ARG A N 1
ATOM 2517 C CA . ARG A 1 324 ? -9.457 2.272 35.964 1.00 76.62 324 ARG A CA 1
ATOM 2518 C C . ARG A 1 324 ? -8.099 1.767 35.478 1.00 76.62 324 ARG A C 1
ATOM 2520 O O . ARG A 1 324 ? -7.406 2.475 34.756 1.00 76.62 324 ARG A O 1
ATOM 2527 N N . ASN A 1 325 ? -7.747 0.528 35.814 1.00 76.56 325 ASN A N 1
ATOM 2528 C CA . ASN A 1 325 ? -6.504 -0.084 35.349 1.00 76.56 325 ASN A CA 1
ATOM 2529 C C . ASN A 1 325 ? -6.499 -0.288 33.826 1.00 76.56 325 ASN A C 1
ATOM 2531 O O . ASN A 1 325 ? -5.457 -0.128 33.202 1.00 76.56 325 ASN A O 1
ATOM 2535 N N . MET A 1 326 ? -7.650 -0.595 33.216 1.00 70.38 326 MET A N 1
ATOM 2536 C CA . MET A 1 326 ? -7.774 -0.675 31.757 1.00 70.38 326 MET A CA 1
ATOM 2537 C C . MET A 1 326 ? -7.604 0.684 31.082 1.00 70.38 326 MET A C 1
ATOM 2539 O O . MET A 1 326 ? -6.890 0.763 30.089 1.00 70.38 326 MET A O 1
ATOM 2543 N N . LYS A 1 327 ? -8.209 1.744 31.632 1.00 70.69 327 LYS A N 1
ATOM 2544 C CA . LYS A 1 327 ? -8.038 3.111 31.124 1.00 70.69 327 LYS A CA 1
ATOM 2545 C C . LYS A 1 327 ? -6.557 3.509 31.104 1.00 70.69 327 LYS A C 1
ATOM 2547 O O . LYS A 1 327 ? -6.057 3.942 30.074 1.00 70.69 327 LYS A O 1
ATOM 2552 N N . ASN A 1 328 ? -5.846 3.249 32.200 1.00 72.62 328 ASN A N 1
ATOM 2553 C CA . ASN A 1 328 ? -4.415 3.540 32.314 1.00 72.62 328 ASN A CA 1
ATOM 2554 C C . ASN A 1 328 ? -3.523 2.672 31.404 1.00 72.62 328 ASN A C 1
ATOM 2556 O O . ASN A 1 328 ? -2.361 2.998 31.221 1.00 72.62 328 ASN A O 1
ATOM 2560 N N . GLN A 1 329 ? -4.016 1.537 30.897 1.00 67.31 329 GLN A N 1
ATOM 2561 C CA . GLN A 1 329 ? -3.295 0.712 29.915 1.00 67.31 329 GLN A CA 1
ATOM 2562 C C . GLN A 1 329 ? -3.556 1.155 28.469 1.00 67.31 329 GLN A C 1
ATOM 2564 O O . GLN A 1 329 ? -2.855 0.700 27.566 1.00 67.31 329 GLN A O 1
ATOM 2569 N N . SER A 1 330 ? -4.595 1.964 28.242 1.00 58.66 330 SER A N 1
ATOM 2570 C CA . SER A 1 330 ? -4.945 2.493 26.921 1.00 58.66 330 SER A CA 1
ATOM 2571 C C . SER A 1 330 ? -4.433 3.913 26.659 1.00 58.66 330 SER A C 1
ATOM 2573 O O . SER A 1 330 ? -4.381 4.302 25.495 1.00 58.66 330 SER A O 1
ATOM 2575 N N . GLU A 1 331 ? -4.101 4.661 27.718 1.00 51.84 331 GLU A N 1
ATOM 2576 C CA . GLU A 1 331 ? -3.417 5.969 27.688 1.00 51.84 331 GLU A CA 1
ATOM 2577 C C . GLU A 1 331 ? -1.892 5.783 27.697 1.00 51.84 331 GLU A C 1
ATOM 2579 O O . GLU A 1 331 ? -1.212 6.545 26.975 1.00 51.84 331 GLU A O 1
#

InterPro domains:
  IPR002049 Laminin-type EGF domain [PF00053] (1-40)
  IPR002049 Laminin-type EGF domain [PS50027] (1-47)
  IPR002049 Laminin-type EGF domain [SM00180] (1-51)
  IPR002049 Laminin-type EGF domain [cd00055] (1-38)
  IPR056860 Laminin subunit beta-4-like, alpha-helical domain [PF24999] (108-172)

Organism: Gulo gulo (NCBI:txid48420)

pLDDT: mean 71.92, std 13.27, range [38.53, 94.12]

Radius of gyration: 67.94 Å; chains: 1; bounding box: 141×52×179 Å

Foldseek 3Di:
DQADPLFAPDPDADPPPCAGHGDPQFDDSRRFAGDQQFDGDPPCRHGHDPVRVVVVVVVVVVVVVVVVVVVVVVVVPPDPDDCPPVVVVVVVVVVVLVVVVVVLPDPVDDPPPCPVVVVVSVVVVVVVVVVVVVVVVVVPPPVVVVVVVVVVVVVVVVVVVVVVVVVVVVVVVVVVVVVVVVVVVVLVVLVVVLVVLVVVVVVLVVVLVVLVVVVVVLVVVVVVVVVVVVVVVVPDDDPDQQVVCCVFQVDGSPDDSVPRPPPDPDPDPGDVVVVVVVVVVVVVVVVVVVVVVVVVVSVVVVVVSVVVNVVSVVSVVVSVVVVVVSVVVSD